Protein AF-A0A7V3YGJ1-F1 (afdb_monomer)

Mean predicted aligned error: 3.29 Å

Radius of gyration: 18.08 Å; Cα contacts (8 Å, |Δi|>4): 313; chains: 1; bounding box: 49×32×50 Å

Foldseek 3Di:
DAPVLVVQVVCQVVVNDPDDDAAEDEDDLQPQCVVVVFWSCCCQPPLVSVLVSLVVVCVVCVRYHYPLGSANDQAQVLQLQLQVFDWDDDRHHGIDTAAPDQDLVCLVVGAQGQLCDGGCSVVSLVSLLVSQVVQVVVNHASAEYEHDQLLVSLCSHHPVVRLVVCVPVVVVSSVSSSVSSNVNRVNSRVSNCVSGVNHDYYYD

Secondary structure (DSSP, 8-state):
--HHHHHHHHHHHTT---SSPPPEEE--TTTHHHHHT--HHHHHH-HHHHHHHHHHHHHH-TTPEEESSS---BTB-HHHHHTT--EE--SSSPPEEPPS-SSGGGGGG-----TTTSTTHHHHHHHHHHHHHHHHHTT----EEE---HHHHHHHHH-HHHHHHHHHH-HHHHHHHHHHHHHHHHHHHHHHHHH-TT--EEE-

Solvent-accessible surface a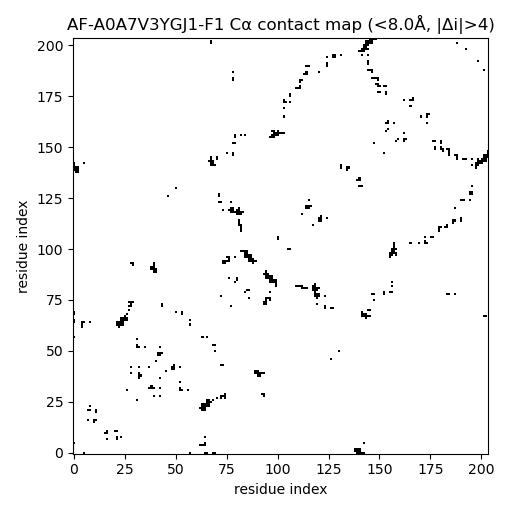rea (backbone atoms only — not comparable to full-atom values): 11213 Å² total; per-residue (Å²): 75,44,66,69,59,50,49,50,50,51,33,49,78,68,74,66,58,91,65,83,88,78,53,72,46,79,71,50,70,90,46,53,24,67,75,69,72,48,40,38,47,45,46,66,71,35,66,66,55,35,50,50,50,51,49,49,53,49,65,78,37,74,80,53,39,56,39,55,27,84,74,72,67,56,66,80,40,36,71,40,24,30,69,62,26,52,73,48,80,46,53,89,43,66,51,48,72,39,50,55,39,90,49,74,76,56,53,82,77,63,72,66,50,48,47,80,71,25,56,46,32,32,56,39,51,51,48,49,46,57,50,47,64,62,31,47,80,72,60,28,39,51,38,28,48,74,50,71,42,30,68,59,42,41,23,44,34,42,29,55,73,56,38,63,48,30,58,73,78,38,44,69,54,43,49,52,41,39,52,44,30,38,52,30,41,53,52,39,49,52,52,46,48,74,55,33,84,64,44,80,46,77,48,103

Sequence (204 aa):
MDEARWNRFKEAVSGNSKHSPSVALIVDSPWIPGWRGISHFDYYLAFDAWLEANLRVCEAYPHIVFLPGFWVEYGMAAEPSGFGCKINWYGGSTPTINPALKSIDEVDTLAVPDPERDGLMPFVLWWYRKAQDVLREQGIFIRMVAARGPLVTAAHLRGLTEFLLDLKTEPEKTKKLLEITTETVIAWLKAQVRTVPACEGIML

Structure (mmCIF, N/CA/C/O backbone):
data_AF-A0A7V3YGJ1-F1
#
_entry.id   AF-A0A7V3YGJ1-F1
#
loop_
_atom_site.group_PDB
_atom_site.id
_atom_site.type_symbol
_atom_site.label_atom_id
_atom_site.label_alt_id
_atom_site.label_comp_id
_atom_site.label_asym_id
_atom_site.label_entity_id
_atom_site.label_seq_id
_atom_site.pdbx_PDB_ins_code
_atom_site.Cartn_x
_atom_site.Cartn_y
_atom_site.Cartn_z
_atom_site.occupancy
_atom_site.B_iso_or_equiv
_atom_site.auth_seq_id
_atom_site.auth_comp_id
_atom_sit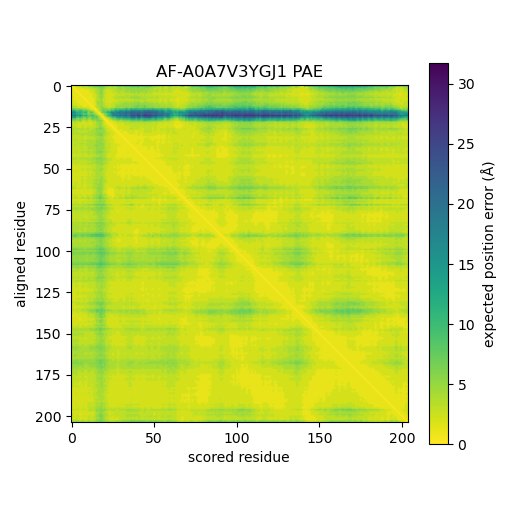e.auth_asym_id
_atom_site.auth_atom_id
_atom_site.pdbx_PDB_model_num
ATOM 1 N N . MET A 1 1 ? 11.268 -3.023 -12.523 1.00 87.06 1 MET A N 1
ATOM 2 C CA . MET A 1 1 ? 12.716 -2.768 -12.430 1.00 87.06 1 MET A CA 1
ATOM 3 C C . MET A 1 1 ? 13.489 -3.783 -13.262 1.00 87.06 1 MET A C 1
ATOM 5 O O . MET A 1 1 ? 13.087 -4.944 -13.281 1.00 87.06 1 MET A O 1
ATOM 9 N N . ASP A 1 2 ? 14.560 -3.360 -13.938 1.00 89.50 2 ASP A N 1
ATOM 10 C CA . ASP A 1 2 ? 15.495 -4.283 -14.595 1.00 89.50 2 ASP A CA 1
ATOM 11 C C . ASP A 1 2 ? 16.336 -5.072 -13.570 1.00 89.50 2 ASP A C 1
ATOM 13 O O . ASP A 1 2 ? 16.454 -4.693 -12.399 1.00 89.50 2 ASP A O 1
ATOM 17 N N . GLU A 1 3 ? 16.896 -6.200 -14.004 1.00 90.50 3 GLU A N 1
ATOM 18 C CA . GLU A 1 3 ? 17.651 -7.114 -13.141 1.00 90.50 3 GLU A CA 1
ATOM 19 C C . GLU A 1 3 ? 18.939 -6.489 -12.586 1.00 90.50 3 GLU A C 1
ATOM 21 O O . GLU A 1 3 ? 19.274 -6.690 -11.419 1.00 90.50 3 GLU A O 1
ATOM 26 N N . ALA A 1 4 ? 19.633 -5.670 -13.380 1.00 89.06 4 ALA A N 1
ATOM 27 C CA . ALA A 1 4 ? 20.885 -5.049 -12.967 1.00 89.06 4 ALA A CA 1
ATOM 28 C C . ALA A 1 4 ? 20.675 -4.041 -11.824 1.00 89.06 4 ALA A C 1
ATOM 30 O O . ALA A 1 4 ? 21.433 -4.045 -10.853 1.00 89.06 4 ALA A O 1
ATOM 31 N N . ARG A 1 5 ? 19.648 -3.183 -11.908 1.00 89.81 5 ARG A N 1
ATOM 32 C CA . ARG A 1 5 ? 19.259 -2.256 -10.830 1.00 89.81 5 ARG A CA 1
ATOM 33 C C . ARG A 1 5 ? 18.857 -3.015 -9.572 1.00 89.81 5 ARG A C 1
ATOM 35 O O . ARG A 1 5 ? 19.301 -2.652 -8.485 1.00 89.81 5 ARG A O 1
ATOM 42 N N . TRP A 1 6 ? 18.064 -4.075 -9.722 1.00 92.31 6 TRP A N 1
ATOM 43 C CA . TRP A 1 6 ? 17.606 -4.872 -8.588 1.00 92.31 6 TRP A CA 1
ATOM 44 C C . TRP A 1 6 ? 18.759 -5.579 -7.865 1.00 92.31 6 TRP A C 1
ATOM 46 O O . TRP A 1 6 ? 18.841 -5.530 -6.639 1.00 92.31 6 TRP A O 1
ATOM 56 N N . ASN A 1 7 ? 19.699 -6.172 -8.603 1.00 90.44 7 ASN A N 1
ATOM 57 C CA . ASN A 1 7 ? 20.858 -6.835 -8.006 1.00 90.44 7 ASN A CA 1
ATOM 58 C C . ASN A 1 7 ? 21.786 -5.843 -7.290 1.00 90.44 7 ASN A C 1
ATOM 60 O O . ASN A 1 7 ? 22.197 -6.122 -6.165 1.00 90.44 7 ASN A O 1
ATOM 64 N N . ARG A 1 8 ? 22.018 -4.647 -7.854 1.00 87.94 8 ARG A N 1
ATOM 65 C CA . ARG A 1 8 ? 22.761 -3.581 -7.152 1.00 87.94 8 ARG A CA 1
ATOM 66 C C . ARG A 1 8 ? 22.092 -3.170 -5.842 1.00 87.94 8 ARG A C 1
ATOM 68 O 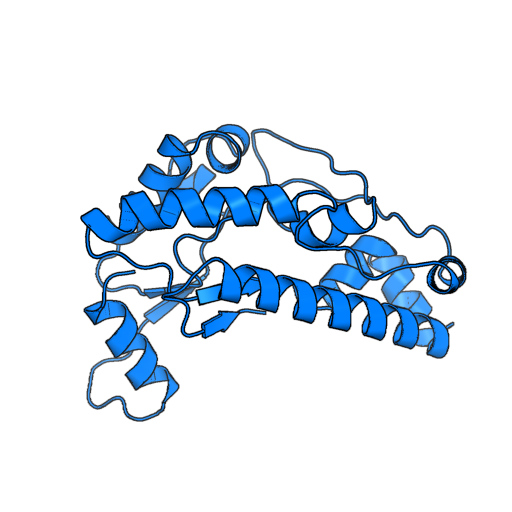O . ARG A 1 8 ? 22.775 -2.985 -4.838 1.00 87.94 8 ARG A O 1
ATOM 75 N N . PHE A 1 9 ? 20.764 -3.043 -5.840 1.00 91.12 9 PHE A N 1
ATOM 76 C CA . PHE A 1 9 ? 20.012 -2.761 -4.619 1.00 91.12 9 PHE A CA 1
ATOM 77 C C . PHE A 1 9 ? 20.193 -3.876 -3.580 1.00 91.12 9 PHE A C 1
ATOM 79 O O . PHE A 1 9 ? 20.529 -3.579 -2.435 1.00 91.12 9 PHE A O 1
ATOM 86 N N . LYS A 1 10 ? 20.054 -5.148 -3.984 1.00 90.94 10 LYS A N 1
ATOM 87 C CA . LYS A 1 10 ? 20.246 -6.311 -3.100 1.00 90.94 10 LYS A CA 1
ATOM 88 C C . LYS A 1 10 ? 21.647 -6.369 -2.487 1.00 90.94 10 LYS A C 1
ATOM 90 O O . LYS A 1 10 ? 21.767 -6.598 -1.288 1.00 90.94 10 LYS A O 1
ATOM 95 N N . GLU A 1 11 ? 22.690 -6.126 -3.277 1.00 89.06 11 GLU A N 1
ATOM 96 C CA . GLU A 1 11 ? 24.077 -6.088 -2.789 1.00 89.06 11 GLU A CA 1
ATOM 97 C C . GLU A 1 11 ? 24.301 -4.986 -1.746 1.00 89.06 11 GLU A C 1
ATOM 99 O O . GLU A 1 11 ? 25.005 -5.201 -0.753 1.00 89.06 11 GLU A O 1
ATOM 104 N N . ALA A 1 12 ? 23.693 -3.813 -1.956 1.00 89.25 12 ALA A N 1
ATOM 105 C CA . ALA A 1 12 ? 23.774 -2.696 -1.022 1.00 89.25 12 ALA A CA 1
ATOM 106 C C . ALA A 1 12 ? 23.075 -3.015 0.307 1.00 89.25 12 ALA A C 1
ATOM 108 O O . ALA A 1 12 ? 23.678 -2.845 1.367 1.00 89.25 12 ALA A O 1
ATOM 109 N N . VAL A 1 13 ? 21.840 -3.528 0.272 1.00 89.31 13 VAL A N 1
ATOM 110 C CA . VAL A 1 13 ? 21.094 -3.846 1.505 1.00 89.31 13 VAL A CA 1
ATOM 111 C C . VAL A 1 13 ? 21.635 -5.076 2.235 1.00 89.31 13 VAL A C 1
ATOM 113 O O . VAL A 1 13 ? 21.457 -5.185 3.444 1.00 89.31 13 VAL A O 1
ATOM 116 N N . SER A 1 14 ? 22.337 -5.982 1.545 1.00 87.06 14 SER A N 1
ATOM 117 C CA . SER A 1 14 ? 22.983 -7.136 2.181 1.00 87.06 14 SER A CA 1
ATOM 118 C C . SER A 1 14 ? 24.323 -6.798 2.848 1.00 87.06 14 SER A C 1
ATOM 120 O O . SER A 1 14 ? 24.992 -7.706 3.335 1.00 87.06 14 SER A O 1
ATOM 122 N N . GLY A 1 15 ? 24.776 -5.539 2.802 1.00 82.25 15 GLY A N 1
ATOM 123 C CA . GLY A 1 15 ? 26.076 -5.120 3.339 1.00 82.25 15 GLY A CA 1
ATOM 124 C C . GLY A 1 15 ? 27.289 -5.653 2.565 1.00 82.25 15 GLY A C 1
ATOM 125 O O . GLY A 1 15 ? 28.412 -5.542 3.048 1.00 82.25 15 GLY A O 1
ATOM 126 N N . ASN A 1 16 ? 27.087 -6.217 1.367 1.00 73.69 16 ASN A N 1
ATOM 127 C CA . ASN A 1 16 ? 28.148 -6.817 0.546 1.00 73.69 16 ASN A CA 1
ATOM 128 C C . ASN A 1 16 ? 28.624 -5.891 -0.585 1.00 73.69 16 ASN A C 1
ATOM 130 O O . ASN A 1 16 ? 29.320 -6.346 -1.496 1.00 73.69 16 ASN A O 1
ATOM 134 N N . SER A 1 17 ? 28.253 -4.606 -0.574 1.00 69.50 17 SER A N 1
ATOM 135 C CA . SER A 1 17 ? 28.573 -3.707 -1.683 1.00 69.50 17 SER A CA 1
ATOM 136 C C . SER A 1 17 ? 30.083 -3.479 -1.798 1.00 69.50 17 SER A C 1
ATOM 138 O O . SER A 1 17 ? 30.693 -2.825 -0.953 1.00 69.50 17 SER A O 1
ATOM 140 N N . LYS A 1 18 ? 30.678 -3.972 -2.888 1.00 65.44 18 LYS A N 1
ATOM 141 C CA . LYS A 1 18 ? 32.078 -3.707 -3.272 1.00 65.44 18 LYS A CA 1
ATOM 142 C C . LYS A 1 18 ? 32.226 -2.481 -4.192 1.00 65.44 18 LYS A C 1
ATOM 144 O O . LYS A 1 18 ? 33.325 -2.198 -4.662 1.00 65.44 18 LYS A O 1
ATOM 149 N N . HIS A 1 19 ? 31.127 -1.777 -4.474 1.00 62.28 19 HIS A N 1
ATOM 150 C CA . HIS A 1 19 ? 31.014 -0.722 -5.487 1.00 62.28 19 HIS A CA 1
ATOM 151 C C . HIS A 1 19 ? 30.519 0.615 -4.903 1.00 62.28 19 HIS A C 1
ATOM 153 O O . HIS A 1 19 ? 30.258 0.725 -3.707 1.00 62.28 19 HIS A O 1
ATOM 159 N N . SER A 1 20 ? 30.406 1.635 -5.765 1.00 66.75 20 SER A N 1
ATOM 160 C CA . SER A 1 20 ? 29.835 2.959 -5.476 1.00 66.75 20 SER A CA 1
ATOM 161 C C . SER A 1 20 ? 28.469 2.886 -4.768 1.00 66.75 20 SER A C 1
ATOM 163 O O . SER A 1 20 ? 27.726 1.928 -4.990 1.00 66.75 20 SER A O 1
ATOM 165 N N . PRO A 1 21 ? 28.106 3.897 -3.953 1.00 76.44 21 PRO A N 1
ATOM 166 C CA . PRO A 1 21 ? 26.846 3.899 -3.210 1.00 76.44 21 PRO A CA 1
ATOM 167 C C . PRO A 1 21 ? 25.637 3.746 -4.143 1.00 76.44 21 PRO A C 1
ATOM 169 O O . PRO A 1 21 ? 25.527 4.441 -5.153 1.00 76.44 21 PRO A O 1
ATOM 172 N N . SER A 1 22 ? 24.718 2.844 -3.788 1.00 84.19 22 SER A N 1
ATOM 173 C CA . SER A 1 22 ? 23.427 2.705 -4.465 1.00 84.19 22 SER A CA 1
ATOM 174 C C . SER A 1 22 ? 22.446 3.738 -3.914 1.00 84.19 22 SER A C 1
ATOM 176 O O . SER A 1 22 ? 22.244 3.811 -2.704 1.00 84.19 22 SER A O 1
ATOM 178 N N . VAL A 1 23 ? 21.806 4.510 -4.793 1.00 91.00 23 VAL A N 1
ATOM 179 C CA . VAL A 1 23 ? 20.744 5.453 -4.418 1.00 91.00 23 VAL A CA 1
ATOM 180 C C . VAL A 1 23 ? 19.395 4.809 -4.708 1.00 91.00 23 VAL A C 1
ATOM 182 O O . VAL A 1 23 ? 19.101 4.468 -5.858 1.00 91.00 23 VAL A O 1
ATOM 185 N N . ALA A 1 24 ? 18.578 4.661 -3.666 1.00 92.88 24 ALA A N 1
ATOM 186 C CA . ALA A 1 24 ? 17.203 4.199 -3.772 1.00 92.88 24 ALA A CA 1
ATOM 187 C C . ALA A 1 24 ? 16.241 5.270 -3.246 1.00 92.88 24 ALA A C 1
ATOM 189 O O . ALA A 1 24 ? 16.467 5.812 -2.165 1.00 92.88 24 ALA A O 1
ATOM 190 N N . LEU A 1 25 ? 15.193 5.581 -4.010 1.00 94.25 25 LEU A N 1
ATOM 191 C CA . LEU A 1 25 ? 14.196 6.600 -3.674 1.00 94.25 25 LEU A CA 1
ATOM 192 C C . LEU A 1 25 ? 12.786 6.016 -3.746 1.00 94.25 25 LEU A C 1
ATOM 194 O O . LEU A 1 25 ? 12.489 5.199 -4.619 1.00 94.25 25 LEU A O 1
ATOM 198 N N . ILE A 1 26 ? 11.914 6.480 -2.854 1.00 93.50 26 ILE A N 1
ATOM 199 C CA . ILE A 1 26 ? 10.480 6.199 -2.924 1.00 93.50 26 ILE A CA 1
ATOM 200 C C . ILE A 1 26 ? 9.834 7.246 -3.829 1.00 93.50 26 ILE A C 1
ATOM 202 O O . ILE A 1 26 ? 10.047 8.444 -3.639 1.00 93.50 26 ILE A O 1
ATOM 206 N N . VAL A 1 27 ? 9.067 6.784 -4.814 1.00 92.38 27 VAL A N 1
ATOM 207 C CA . VAL A 1 27 ? 8.244 7.630 -5.687 1.00 92.38 27 VAL A CA 1
ATOM 208 C C . VAL A 1 27 ? 6.893 6.964 -5.914 1.00 92.38 27 VAL A C 1
ATOM 210 O O . VAL A 1 27 ? 6.817 5.770 -6.204 1.00 92.38 27 VAL A O 1
ATOM 213 N N . ASP A 1 28 ? 5.831 7.745 -5.774 1.00 94.12 28 ASP A N 1
ATOM 214 C CA . ASP A 1 28 ? 4.441 7.303 -5.859 1.00 94.12 28 ASP A CA 1
ATOM 215 C C . ASP A 1 28 ? 3.518 8.469 -6.289 1.00 94.12 28 ASP A C 1
ATOM 217 O O . ASP A 1 28 ? 3.981 9.507 -6.782 1.00 94.12 28 ASP A O 1
ATOM 221 N N . SER A 1 29 ? 2.197 8.296 -6.173 1.00 95.12 29 SER A N 1
ATOM 222 C CA . SER A 1 29 ? 1.185 9.244 -6.667 1.00 95.12 29 SER A CA 1
ATOM 223 C C . SER A 1 29 ? 1.217 10.671 -6.104 1.00 95.12 29 SER A C 1
ATOM 225 O O . SER A 1 29 ? 0.774 11.556 -6.828 1.00 95.12 29 SER A O 1
ATOM 227 N N . PRO A 1 30 ? 1.762 10.982 -4.912 1.00 95.50 30 PRO A N 1
ATOM 228 C CA . PRO A 1 30 ? 2.019 12.363 -4.508 1.00 95.50 30 PRO A CA 1
ATOM 229 C C . PRO A 1 30 ? 2.972 13.126 -5.441 1.00 95.50 30 PRO A C 1
ATOM 231 O O . PRO A 1 30 ? 2.941 14.355 -5.461 1.00 95.50 30 PRO A O 1
ATOM 234 N N . TRP A 1 31 ? 3.838 12.428 -6.188 1.00 95.88 31 TRP A N 1
ATOM 235 C CA . TRP A 1 31 ? 4.887 13.055 -6.998 1.00 95.88 31 TRP A CA 1
ATOM 236 C C . TRP A 1 31 ? 4.775 12.753 -8.498 1.00 95.88 31 TRP A C 1
ATOM 238 O O . TRP A 1 31 ? 4.820 13.680 -9.310 1.00 95.88 31 TRP A O 1
ATOM 248 N N . ILE A 1 32 ? 4.603 11.482 -8.882 1.00 97.12 32 ILE A N 1
ATOM 249 C CA . ILE A 1 32 ? 4.679 11.036 -10.288 1.00 97.12 32 ILE A CA 1
ATOM 250 C C . ILE A 1 32 ? 3.690 11.776 -11.216 1.00 97.12 32 ILE A C 1
ATOM 252 O O . ILE A 1 32 ? 4.131 12.239 -12.272 1.00 97.12 32 ILE A O 1
ATOM 256 N N . PRO A 1 33 ? 2.394 11.946 -10.872 1.00 97.00 33 PRO A N 1
ATOM 257 C CA . PRO A 1 33 ? 1.426 12.619 -11.740 1.00 97.00 33 PRO A CA 1
ATOM 258 C C . PRO A 1 33 ? 1.811 14.072 -12.019 1.00 97.00 33 PRO A C 1
ATOM 260 O O . PRO A 1 33 ? 1.837 14.498 -13.173 1.00 97.00 33 PRO A O 1
ATOM 263 N N . GLY A 1 34 ? 2.192 14.813 -10.971 1.00 96.69 34 GLY A N 1
ATOM 264 C CA . GLY A 1 34 ? 2.618 16.208 -11.084 1.00 96.69 34 GLY A CA 1
ATOM 265 C C . GLY A 1 34 ? 3.904 16.358 -11.895 1.00 96.69 34 GLY A C 1
ATOM 266 O O . GLY A 1 34 ? 3.981 17.224 -12.763 1.00 96.69 34 GLY A O 1
ATOM 267 N N . TRP A 1 35 ? 4.883 15.474 -11.676 1.00 97.00 35 TRP A N 1
ATOM 268 C CA . TRP A 1 35 ? 6.121 15.441 -12.459 1.00 97.00 35 TRP A CA 1
ATOM 269 C C . TRP A 1 35 ? 5.874 15.126 -13.940 1.00 97.00 35 TRP A C 1
ATOM 271 O O . TRP A 1 35 ? 6.483 15.743 -14.814 1.00 97.00 35 TRP A O 1
ATOM 281 N N . ARG A 1 36 ? 4.956 14.197 -14.240 1.00 96.75 36 ARG A N 1
ATOM 282 C CA . ARG A 1 36 ? 4.592 13.832 -15.618 1.00 96.75 36 ARG A CA 1
ATOM 283 C C . ARG A 1 36 ? 3.662 14.857 -16.281 1.00 96.75 36 ARG A C 1
ATOM 285 O O . ARG A 1 36 ? 3.566 14.856 -17.509 1.00 96.75 36 ARG A O 1
ATOM 292 N N . GLY A 1 37 ? 3.002 15.719 -15.508 1.00 97.06 37 GLY A N 1
ATOM 293 C CA . GLY A 1 37 ? 2.023 16.689 -16.003 1.00 97.06 37 GLY A CA 1
ATOM 294 C C . GLY A 1 37 ? 0.661 16.073 -16.343 1.00 97.06 37 GLY A C 1
ATOM 295 O O . GLY A 1 37 ? 0.014 16.527 -17.283 1.00 97.06 37 GLY A O 1
ATOM 296 N N . ILE A 1 38 ? 0.241 15.032 -15.616 1.00 97.88 38 ILE A N 1
ATOM 297 C CA . ILE A 1 38 ? -1.072 14.375 -15.760 1.00 97.88 38 ILE A CA 1
ATOM 298 C C . ILE A 1 38 ? -1.898 14.523 -14.480 1.00 97.88 38 ILE A C 1
ATOM 300 O O . ILE A 1 38 ? -1.359 14.805 -13.407 1.00 97.88 38 ILE A O 1
ATOM 304 N N . SER A 1 39 ? -3.214 14.326 -14.576 1.00 97.88 39 SER A N 1
ATOM 305 C CA . SER A 1 39 ? -4.066 14.328 -13.386 1.00 97.88 39 SER A CA 1
ATOM 306 C C . SER A 1 39 ? -3.860 13.058 -12.548 1.00 97.88 39 SER A C 1
ATOM 308 O O . SER A 1 39 ? -3.422 12.018 -13.045 1.00 97.88 39 SER A O 1
ATOM 310 N N . HIS A 1 40 ? -4.220 13.113 -11.266 1.00 97.94 40 HIS A N 1
ATOM 311 C CA . HIS A 1 40 ? -4.241 11.927 -10.409 1.00 97.94 40 HIS A CA 1
ATOM 312 C C . HIS A 1 40 ? -5.288 10.912 -10.887 1.00 97.94 40 HIS A C 1
ATOM 314 O O . HIS A 1 40 ? -5.059 9.713 -10.779 1.00 97.94 40 HIS A O 1
ATOM 320 N N . PHE A 1 41 ? -6.404 11.365 -11.475 1.00 97.44 41 PHE A N 1
ATOM 321 C CA . PHE A 1 41 ? -7.383 10.457 -12.078 1.00 97.44 41 PHE A CA 1
ATOM 322 C C . PHE A 1 41 ? -6.787 9.670 -13.241 1.00 97.44 41 PHE A C 1
ATOM 324 O O . PHE A 1 41 ? -6.952 8.453 -13.277 1.00 97.44 41 PHE A O 1
ATOM 331 N N . ASP A 1 42 ? -6.054 10.330 -14.140 1.00 97.50 42 ASP A N 1
ATOM 332 C CA . ASP A 1 42 ? -5.379 9.639 -15.242 1.00 97.50 42 ASP A CA 1
ATOM 333 C C . ASP A 1 42 ? -4.379 8.618 -14.695 1.00 97.50 42 ASP A C 1
ATOM 335 O O . ASP A 1 42 ? -4.384 7.465 -15.116 1.00 97.50 42 ASP A O 1
ATOM 339 N N . TYR A 1 43 ? -3.584 9.001 -13.693 1.00 97.69 43 TYR A N 1
ATOM 340 C CA . TYR A 1 43 ? -2.613 8.096 -13.079 1.00 97.69 43 TYR A CA 1
ATOM 341 C C . TYR A 1 43 ? -3.256 6.876 -12.393 1.00 97.69 43 TYR A C 1
ATOM 343 O O . TYR A 1 43 ? -2.709 5.779 -12.463 1.00 97.69 43 TYR A O 1
ATOM 351 N N . TYR A 1 44 ? -4.409 7.035 -11.738 1.00 97.06 44 TYR A N 1
ATOM 352 C CA . TYR A 1 44 ? -5.080 5.947 -11.015 1.00 97.06 44 TYR A CA 1
ATOM 353 C C . TYR A 1 44 ? -5.985 5.070 -11.891 1.00 97.06 44 TYR A C 1
ATOM 355 O O . TYR A 1 44 ? -6.249 3.921 -11.535 1.00 97.06 44 TYR A O 1
ATOM 363 N N . LEU A 1 45 ? -6.524 5.608 -12.988 1.00 95.50 45 LEU A N 1
ATOM 364 C CA . LEU A 1 45 ? -7.590 4.957 -13.760 1.00 95.50 45 LEU A CA 1
ATOM 365 C C . LEU A 1 45 ? -7.153 4.559 -15.173 1.00 95.50 45 LEU A C 1
ATOM 367 O O . LEU A 1 45 ? -7.677 3.582 -15.711 1.00 95.50 45 LEU A O 1
ATOM 371 N N . ALA A 1 46 ? -6.192 5.268 -15.773 1.00 96.75 46 ALA A N 1
ATOM 372 C CA . ALA A 1 46 ? -5.705 4.973 -17.114 1.00 96.75 46 ALA A CA 1
ATOM 373 C C . ALA A 1 46 ? -4.395 4.177 -17.049 1.00 96.75 46 ALA A C 1
ATOM 375 O O . ALA A 1 46 ? -3.318 4.714 -16.793 1.00 96.75 46 ALA A O 1
ATOM 376 N N . PHE A 1 47 ? -4.493 2.875 -17.327 1.00 95.56 47 PHE A N 1
ATOM 377 C CA . PHE A 1 47 ? -3.355 1.951 -17.280 1.00 95.56 47 PHE A CA 1
ATOM 378 C C . PHE A 1 47 ? -2.173 2.411 -18.148 1.00 95.56 47 PHE A C 1
ATOM 380 O O . PHE A 1 47 ? -1.032 2.351 -17.699 1.00 95.56 47 PHE A O 1
ATOM 387 N N . ASP A 1 48 ? -2.440 2.903 -19.360 1.00 96.38 48 ASP A N 1
ATOM 388 C CA . ASP A 1 48 ? -1.384 3.339 -20.280 1.00 96.38 48 ASP A CA 1
ATOM 389 C C . ASP A 1 48 ? -0.666 4.589 -19.753 1.00 96.38 48 ASP A C 1
ATOM 391 O O . ASP A 1 48 ? 0.561 4.652 -19.791 1.00 96.38 48 ASP A O 1
ATOM 395 N N . ALA A 1 49 ? -1.408 5.537 -19.166 1.00 97.56 49 ALA A N 1
ATOM 396 C CA . ALA A 1 49 ? -0.830 6.730 -18.548 1.00 97.56 49 ALA A CA 1
ATOM 397 C C . ALA A 1 49 ? 0.025 6.376 -17.321 1.00 97.56 49 ALA A C 1
ATOM 399 O O . ALA A 1 49 ? 1.123 6.910 -17.157 1.00 97.56 49 ALA A O 1
ATOM 400 N N . TRP A 1 50 ? -0.443 5.450 -16.476 1.00 97.75 50 TRP A N 1
ATOM 401 C CA . TRP A 1 50 ? 0.329 4.938 -15.341 1.00 97.75 50 TRP A CA 1
ATOM 402 C C . TRP A 1 50 ? 1.617 4.241 -15.788 1.00 97.75 50 TRP A C 1
ATOM 404 O O . TRP A 1 50 ? 2.691 4.511 -15.240 1.00 97.75 50 TRP A O 1
ATOM 414 N N . LEU A 1 51 ? 1.519 3.356 -16.785 1.00 96.50 51 LEU A N 1
ATOM 415 C CA . LEU A 1 51 ? 2.652 2.592 -17.296 1.00 96.50 51 LEU A CA 1
ATOM 416 C C . LEU A 1 51 ? 3.699 3.528 -17.903 1.00 96.50 51 LEU A C 1
ATOM 418 O O . LEU A 1 51 ? 4.872 3.453 -17.536 1.00 96.50 51 LEU A O 1
ATOM 422 N N . GLU A 1 52 ? 3.270 4.439 -18.778 1.00 96.94 52 GLU A N 1
ATOM 423 C CA . GLU A 1 52 ? 4.142 5.428 -19.405 1.00 96.94 52 GLU A CA 1
ATOM 424 C C . GLU A 1 52 ? 4.827 6.310 -18.354 1.00 96.94 52 GLU A C 1
ATOM 426 O O . GLU A 1 52 ? 6.041 6.502 -18.409 1.00 96.94 52 GLU A O 1
ATOM 431 N N . ALA A 1 53 ? 4.086 6.802 -17.355 1.00 97.56 53 ALA A N 1
ATOM 432 C CA . ALA A 1 53 ? 4.650 7.632 -16.294 1.00 97.56 53 ALA A CA 1
ATOM 433 C C . ALA A 1 53 ? 5.744 6.890 -15.504 1.00 97.56 53 ALA A C 1
ATOM 435 O O . ALA A 1 53 ? 6.832 7.433 -15.301 1.00 97.56 53 ALA A O 1
ATOM 436 N N . ASN A 1 54 ? 5.497 5.637 -15.109 1.00 96.88 54 ASN A N 1
ATOM 437 C CA . ASN A 1 54 ? 6.470 4.829 -14.366 1.00 96.88 54 ASN A CA 1
ATOM 438 C C . ASN A 1 54 ? 7.707 4.467 -15.209 1.00 96.88 54 ASN A C 1
ATOM 440 O O . ASN A 1 54 ? 8.836 4.530 -14.709 1.00 96.88 54 ASN A O 1
ATOM 444 N N . LEU A 1 55 ? 7.524 4.124 -16.489 1.00 95.88 55 LEU A N 1
ATOM 445 C CA . LEU A 1 55 ? 8.636 3.878 -17.415 1.00 95.88 55 LEU A CA 1
ATOM 446 C C . LEU A 1 55 ? 9.483 5.139 -17.600 1.00 95.88 55 LEU A C 1
ATOM 448 O O . LEU A 1 55 ? 10.707 5.086 -17.471 1.00 95.88 55 LEU A O 1
ATOM 452 N N . ARG A 1 56 ? 8.836 6.294 -17.794 1.00 96.81 56 ARG A N 1
ATOM 453 C CA . ARG A 1 56 ? 9.518 7.573 -18.002 1.00 96.81 56 ARG A CA 1
ATOM 454 C C . ARG A 1 56 ? 10.384 7.976 -16.810 1.00 96.81 56 ARG A C 1
ATOM 456 O O . ARG A 1 56 ? 11.482 8.494 -17.006 1.00 96.81 56 ARG A O 1
ATOM 463 N N . VAL A 1 57 ? 9.933 7.702 -15.585 1.00 95.69 57 VAL A N 1
ATOM 464 C CA . VAL A 1 57 ? 10.742 7.889 -14.369 1.00 95.69 57 VAL A CA 1
ATOM 465 C C . VAL A 1 57 ? 12.004 7.014 -14.415 1.00 95.69 57 VAL A C 1
ATOM 467 O O . VAL A 1 57 ? 13.108 7.496 -14.154 1.00 95.69 57 VAL A O 1
ATOM 470 N N . CYS A 1 58 ? 11.879 5.744 -14.813 1.00 93.19 58 CYS A N 1
ATOM 471 C CA . CYS A 1 58 ? 13.019 4.827 -14.909 1.00 93.19 58 CYS A CA 1
ATOM 472 C C . CYS A 1 58 ? 14.030 5.225 -16.001 1.00 93.19 58 CYS A C 1
ATOM 474 O O . CYS A 1 58 ? 15.235 5.017 -15.813 1.00 93.19 58 CYS A O 1
ATOM 476 N N . GLU A 1 59 ? 13.549 5.771 -17.121 1.00 94.06 59 GLU A N 1
ATOM 477 C CA . GLU A 1 59 ? 14.358 6.275 -18.240 1.00 94.06 59 GLU A CA 1
ATOM 478 C C . GLU A 1 59 ? 15.100 7.566 -17.894 1.00 94.06 59 GLU A C 1
ATOM 480 O O . GLU A 1 59 ? 16.279 7.702 -18.210 1.00 94.06 59 GLU A O 1
ATOM 485 N N . ALA A 1 60 ? 14.418 8.515 -17.244 1.00 95.75 60 ALA A N 1
ATOM 486 C CA . ALA A 1 60 ? 14.990 9.812 -16.890 1.00 95.75 60 ALA A CA 1
ATOM 487 C C . ALA A 1 60 ? 16.107 9.688 -15.843 1.00 95.75 60 ALA A C 1
ATOM 489 O O . ALA A 1 60 ? 17.049 10.481 -15.842 1.00 95.75 60 ALA A O 1
ATOM 490 N N . TYR A 1 61 ? 16.023 8.677 -14.973 1.00 93.75 61 TYR A N 1
ATOM 491 C CA . TYR A 1 61 ? 16.979 8.455 -13.890 1.00 93.75 61 TYR A CA 1
ATOM 492 C C . TYR A 1 61 ? 17.531 7.021 -13.925 1.00 93.75 61 TYR A C 1
ATOM 494 O O . TYR A 1 61 ? 17.202 6.194 -13.067 1.00 93.75 61 TYR A O 1
ATOM 502 N N . PRO A 1 62 ? 18.402 6.692 -14.898 1.00 90.06 62 PRO A N 1
ATOM 503 C CA . PRO A 1 62 ? 18.833 5.315 -15.133 1.00 90.06 62 PRO A CA 1
ATOM 504 C C . PRO A 1 62 ? 19.691 4.722 -14.005 1.00 90.06 62 PRO A C 1
ATOM 506 O O . PRO A 1 62 ? 19.797 3.503 -13.865 1.00 90.06 62 PRO A O 1
ATOM 509 N N . HIS A 1 63 ? 20.296 5.577 -13.179 1.00 89.25 63 HIS A N 1
ATOM 510 C CA . HIS A 1 63 ? 21.169 5.172 -12.077 1.00 89.25 63 HIS A CA 1
ATOM 511 C C . HIS A 1 63 ? 20.451 5.068 -10.724 1.00 89.25 63 HIS A C 1
ATOM 513 O O . HIS A 1 63 ? 21.044 4.551 -9.779 1.00 89.25 63 HIS A O 1
ATOM 519 N N . ILE A 1 64 ? 19.195 5.522 -10.629 1.00 92.75 64 ILE A N 1
ATOM 520 C CA . ILE A 1 64 ? 18.403 5.483 -9.394 1.00 92.75 64 ILE A CA 1
ATOM 521 C C . ILE A 1 64 ? 17.548 4.212 -9.365 1.00 92.75 64 ILE A C 1
ATOM 523 O O . ILE A 1 64 ? 16.972 3.789 -10.375 1.00 92.75 64 ILE A O 1
ATOM 527 N N . VAL A 1 65 ? 17.470 3.603 -8.184 1.00 93.00 65 VAL A N 1
ATOM 528 C CA . VAL A 1 65 ? 16.537 2.519 -7.875 1.00 93.00 65 VAL A CA 1
ATOM 529 C C . VAL A 1 65 ? 15.256 3.135 -7.315 1.00 93.00 65 VAL A C 1
ATOM 531 O O . VAL A 1 65 ? 15.284 3.771 -6.268 1.00 93.00 65 VAL A O 1
ATOM 534 N N . PHE A 1 66 ? 14.125 2.950 -7.989 1.00 94.19 66 PHE A N 1
ATOM 535 C CA . PHE A 1 66 ? 12.833 3.408 -7.473 1.00 94.19 66 PHE A CA 1
ATOM 536 C C . PHE A 1 66 ? 12.114 2.282 -6.739 1.00 94.19 66 PHE A C 1
ATOM 538 O O . PHE A 1 66 ? 11.932 1.201 -7.301 1.00 94.19 66 PHE A O 1
ATOM 545 N N . LEU A 1 67 ? 11.718 2.544 -5.493 1.00 93.62 67 LEU A N 1
ATOM 546 C CA . LEU A 1 67 ? 11.038 1.597 -4.613 1.00 93.62 67 LEU A CA 1
ATOM 547 C C . LEU A 1 67 ? 9.590 2.046 -4.340 1.00 93.62 67 LEU A C 1
ATOM 549 O O . LEU A 1 67 ? 9.343 3.244 -4.220 1.00 93.62 67 LEU A O 1
ATOM 553 N N . PRO A 1 68 ? 8.624 1.111 -4.270 1.00 93.25 68 PRO A N 1
ATOM 554 C CA . PRO A 1 68 ? 8.779 -0.320 -4.551 1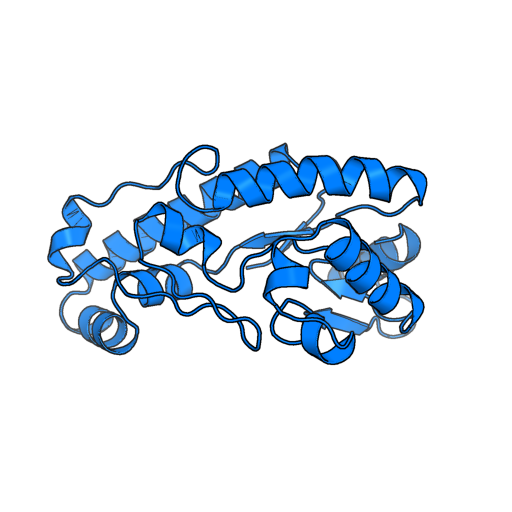.00 93.25 68 PRO A CA 1
ATOM 555 C C . PRO A 1 68 ? 8.913 -0.600 -6.067 1.00 93.25 68 PRO A C 1
ATOM 557 O O . PRO A 1 68 ? 9.263 -1.706 -6.474 1.00 93.25 68 PRO A O 1
ATOM 560 N N . GLY A 1 69 ? 8.730 0.440 -6.893 1.00 91.44 69 GLY A N 1
ATOM 561 C CA . GLY A 1 69 ? 8.878 0.419 -8.345 1.00 91.44 69 GLY A CA 1
ATOM 562 C C . GLY A 1 69 ? 7.649 -0.176 -9.023 1.00 91.44 69 GLY A C 1
ATOM 563 O O . GLY A 1 69 ? 7.295 -1.322 -8.762 1.00 91.44 69 GLY A O 1
ATOM 564 N N . PHE A 1 70 ? 7.014 0.586 -9.922 1.00 95.75 70 PHE A N 1
ATOM 565 C CA . PHE A 1 70 ? 5.723 0.208 -10.516 1.00 95.75 70 PHE A CA 1
ATOM 566 C C . PHE A 1 70 ? 4.684 -0.117 -9.429 1.00 95.75 70 PHE A C 1
ATOM 568 O O . PHE A 1 70 ? 3.982 -1.129 -9.492 1.00 95.75 70 PHE A O 1
ATOM 575 N N . TRP A 1 71 ? 4.615 0.735 -8.399 1.00 95.31 71 TRP A N 1
ATOM 576 C CA . TRP A 1 71 ? 3.616 0.603 -7.346 1.00 95.31 71 TRP A CA 1
ATOM 577 C C . TRP A 1 71 ? 2.232 0.888 -7.926 1.00 95.31 71 TRP A C 1
ATOM 579 O O . TRP A 1 71 ? 1.972 1.978 -8.442 1.00 95.31 71 TRP A O 1
ATOM 589 N N . VAL A 1 72 ? 1.350 -0.103 -7.848 1.00 95.88 72 VAL A N 1
ATOM 590 C CA . VAL A 1 72 ? -0.074 0.089 -8.096 1.00 95.88 72 VAL A CA 1
ATOM 591 C C . VAL A 1 72 ? -0.713 0.509 -6.781 1.00 95.88 72 VAL A C 1
ATOM 593 O O . VAL A 1 72 ? -0.773 -0.273 -5.834 1.00 95.88 72 VAL A O 1
ATOM 596 N N . GLU A 1 73 ? -1.168 1.752 -6.713 1.00 93.25 73 GLU A N 1
ATOM 597 C CA . GLU A 1 73 ? -1.717 2.323 -5.490 1.00 93.25 73 GLU A CA 1
ATOM 598 C C . GLU A 1 73 ? -2.757 3.401 -5.778 1.00 93.25 73 GLU A C 1
ATOM 600 O O . GLU A 1 73 ? -2.866 3.924 -6.885 1.00 93.25 73 GLU A O 1
ATOM 605 N N . TYR A 1 74 ? -3.525 3.713 -4.741 1.00 96.25 74 TYR A N 1
ATOM 606 C CA . TYR A 1 74 ? -4.616 4.678 -4.747 1.00 96.25 74 TYR A CA 1
ATOM 607 C C . TYR A 1 74 ? -4.397 5.688 -3.615 1.00 96.25 74 TYR A C 1
ATOM 609 O O . TYR A 1 74 ? -5.262 5.911 -2.765 1.00 96.25 74 TYR A O 1
ATOM 617 N N . GLY A 1 75 ? -3.176 6.218 -3.524 1.00 94.19 75 GLY A N 1
ATOM 618 C CA . GLY A 1 75 ? -2.709 6.925 -2.341 1.00 94.19 75 GLY A CA 1
ATOM 619 C C . GLY A 1 75 ? -2.680 5.989 -1.128 1.00 94.19 75 GLY A C 1
ATOM 620 O O . GLY A 1 75 ? -2.195 4.857 -1.166 1.00 94.19 75 GLY A O 1
ATOM 621 N N . MET A 1 76 ? -3.274 6.456 -0.035 1.00 95.69 76 MET A N 1
ATOM 622 C CA . MET A 1 76 ? -3.383 5.709 1.224 1.00 95.69 76 MET A CA 1
ATOM 623 C C . MET A 1 76 ? -4.716 4.950 1.349 1.00 95.69 76 MET A C 1
ATOM 625 O O . MET A 1 76 ? -5.093 4.545 2.443 1.00 95.69 76 MET A O 1
ATOM 629 N N . ALA A 1 77 ? -5.485 4.827 0.262 1.00 97.56 77 ALA A N 1
ATOM 630 C CA . ALA A 1 77 ? -6.889 4.429 0.338 1.00 97.56 77 ALA A CA 1
ATOM 631 C C . ALA A 1 77 ? -7.136 2.912 0.276 1.00 97.56 77 ALA A C 1
ATOM 633 O O . ALA A 1 77 ? -8.230 2.481 0.635 1.00 97.56 77 ALA A O 1
ATOM 634 N N . ALA A 1 78 ? -6.165 2.106 -0.167 1.00 97.69 78 ALA A N 1
ATOM 635 C CA . ALA A 1 78 ? -6.377 0.683 -0.441 1.00 97.69 78 ALA A CA 1
ATOM 636 C C . ALA A 1 78 ? -6.848 -0.092 0.800 1.00 97.69 78 ALA A C 1
ATOM 638 O O . ALA A 1 78 ? -7.959 -0.618 0.805 1.00 97.69 78 ALA A O 1
ATOM 639 N N . GLU A 1 79 ? -6.060 -0.099 1.870 1.00 98.00 79 GLU A N 1
ATOM 640 C CA . GLU A 1 79 ? -6.377 -0.820 3.101 1.00 98.00 79 GLU A CA 1
ATOM 641 C C . GLU A 1 79 ? -7.593 -0.216 3.828 1.00 98.00 79 GLU A C 1
ATOM 643 O O . GLU A 1 79 ? -8.521 -0.970 4.126 1.00 98.00 79 GLU A O 1
ATOM 648 N N . PRO A 1 80 ? -7.694 1.117 4.047 1.00 98.25 80 PRO A N 1
ATOM 649 C CA . PRO A 1 80 ? -8.864 1.701 4.707 1.00 98.25 80 PRO A CA 1
ATOM 650 C C . PRO A 1 80 ? -10.184 1.458 3.964 1.00 98.25 80 PRO A C 1
ATOM 652 O O . PRO A 1 80 ? -11.229 1.319 4.597 1.00 98.25 80 PRO A O 1
ATOM 655 N N . SER A 1 81 ? -10.163 1.378 2.629 1.00 98.38 81 SER A N 1
ATOM 656 C CA . SER A 1 81 ? -11.375 1.099 1.848 1.00 98.38 81 SER A CA 1
ATOM 657 C C . SER A 1 81 ? -11.982 -0.272 2.140 1.00 98.38 81 SER A C 1
ATOM 659 O O . SER A 1 81 ? -13.203 -0.408 2.085 1.00 98.38 81 SER A O 1
ATOM 661 N N . GLY A 1 82 ? -11.158 -1.265 2.496 1.00 98.00 82 GLY A N 1
ATOM 662 C CA . GLY A 1 82 ? -11.625 -2.601 2.871 1.00 98.00 82 GLY A CA 1
ATOM 663 C C . GLY A 1 82 ? -12.436 -2.606 4.168 1.00 98.00 82 GLY A C 1
ATOM 664 O O . GLY A 1 82 ? -13.302 -3.450 4.354 1.00 98.00 82 GLY A O 1
ATOM 665 N N . PHE A 1 83 ? -12.222 -1.612 5.030 1.00 97.94 83 PHE A N 1
ATOM 666 C CA . PHE A 1 83 ? -12.994 -1.404 6.257 1.00 97.94 83 PHE A CA 1
ATOM 667 C C . PHE A 1 83 ? -14.214 -0.491 6.062 1.00 97.94 83 PHE A C 1
ATOM 669 O O . PHE A 1 83 ? -14.873 -0.117 7.030 1.00 97.94 83 PHE A O 1
ATOM 676 N N . GLY A 1 84 ? -14.507 -0.085 4.823 1.00 96.81 84 GLY A N 1
ATOM 677 C CA . GLY A 1 84 ? -15.630 0.799 4.521 1.00 96.81 84 GLY A CA 1
ATOM 678 C C . GLY A 1 84 ? -15.358 2.286 4.759 1.00 96.81 84 GLY A C 1
ATOM 679 O O . GLY A 1 84 ? -16.305 3.076 4.766 1.00 96.81 84 GLY A O 1
ATOM 680 N N . CYS A 1 85 ? -14.097 2.712 4.916 1.00 98.06 85 CYS A N 1
ATOM 681 C CA . CYS A 1 85 ? -13.788 4.141 4.948 1.00 98.06 85 CYS A CA 1
ATOM 682 C C . CYS A 1 85 ? -14.247 4.820 3.654 1.00 98.06 85 CYS A C 1
ATOM 684 O O . CYS A 1 85 ? -13.901 4.402 2.545 1.00 98.06 85 CYS A O 1
ATOM 686 N N . LYS A 1 86 ? -14.986 5.924 3.789 1.00 98.00 86 LYS A N 1
ATOM 687 C CA . LYS A 1 86 ? -15.378 6.742 2.640 1.00 98.00 86 LYS A CA 1
ATOM 688 C C . LYS A 1 86 ? -14.149 7.440 2.066 1.00 98.00 86 LYS A C 1
ATOM 690 O O . LYS A 1 86 ? -13.404 8.097 2.794 1.00 98.00 86 LYS A O 1
ATOM 695 N N . ILE A 1 87 ? -14.003 7.391 0.746 1.00 98.31 87 ILE A N 1
ATOM 696 C CA . ILE A 1 87 ? -12.910 8.051 0.031 1.00 98.31 87 ILE A CA 1
ATOM 697 C C . ILE A 1 87 ? -13.446 9.239 -0.765 1.00 98.31 87 ILE A C 1
ATOM 699 O O . ILE A 1 87 ? -14.443 9.127 -1.480 1.00 98.31 87 ILE A O 1
ATOM 703 N N . ASN A 1 88 ? -12.765 10.376 -0.659 1.00 98.31 88 ASN A N 1
ATOM 704 C CA . ASN A 1 88 ? -12.960 11.529 -1.527 1.00 98.31 88 ASN A CA 1
ATOM 705 C C . ASN A 1 88 ? -11.808 11.617 -2.529 1.00 98.31 88 ASN A C 1
ATOM 707 O O . ASN A 1 88 ? -10.643 11.621 -2.134 1.00 98.31 88 ASN A O 1
ATOM 711 N N . TRP A 1 89 ? -12.143 11.704 -3.815 1.00 97.81 89 TRP A N 1
ATOM 712 C CA . TRP A 1 89 ? -11.177 11.720 -4.910 1.00 97.81 89 TRP A CA 1
ATOM 713 C C . TRP A 1 89 ? -11.072 13.090 -5.567 1.00 97.81 89 TRP A C 1
ATOM 715 O O . TRP A 1 89 ? -12.060 13.821 -5.655 1.00 97.81 89 TRP A O 1
ATOM 725 N N . TYR A 1 90 ? -9.883 13.397 -6.080 1.00 96.25 90 TYR A N 1
ATOM 726 C CA . TYR A 1 90 ? -9.551 14.686 -6.673 1.00 96.25 90 TYR A CA 1
ATOM 727 C C . TYR A 1 90 ? -8.670 14.481 -7.907 1.00 96.25 90 TYR A C 1
ATOM 729 O O . TYR A 1 90 ? -7.849 13.570 -7.946 1.00 96.25 90 TYR A O 1
ATOM 737 N N . GLY A 1 91 ? -8.800 15.351 -8.911 1.00 93.50 91 GLY A N 1
ATOM 738 C CA . GLY A 1 91 ? -7.931 15.298 -10.094 1.00 93.50 91 GLY A CA 1
ATOM 739 C C . GLY A 1 91 ? -6.525 15.856 -9.844 1.00 93.50 91 GLY A C 1
ATOM 740 O O . GLY A 1 91 ? -5.579 15.467 -10.522 1.00 93.50 91 GLY A O 1
ATOM 741 N N . GLY A 1 92 ? -6.371 16.761 -8.874 1.00 95.31 92 GLY A N 1
ATOM 742 C CA . GLY A 1 92 ? -5.119 17.484 -8.614 1.00 95.31 92 GLY A CA 1
ATOM 743 C C . GLY A 1 92 ? -4.334 17.019 -7.387 1.00 95.31 92 GLY A C 1
ATOM 744 O O . GLY A 1 92 ? -3.281 17.584 -7.112 1.00 95.31 92 GLY A O 1
ATOM 745 N N . SER A 1 93 ? -4.830 16.031 -6.642 1.00 96.62 93 SER A N 1
ATOM 746 C CA . SER A 1 93 ? -4.190 15.543 -5.418 1.00 96.62 93 SER A CA 1
ATOM 747 C C . SER A 1 93 ? -4.507 14.074 -5.167 1.00 96.62 93 SER A C 1
ATOM 749 O O . SER A 1 93 ? -5.432 13.508 -5.755 1.00 96.62 93 SER A O 1
ATOM 751 N N . THR A 1 94 ? -3.784 13.478 -4.224 1.00 96.81 94 THR A N 1
ATOM 752 C CA . THR A 1 94 ? -4.121 12.171 -3.661 1.00 96.81 94 THR A CA 1
ATOM 753 C C . THR A 1 94 ? -5.497 12.198 -2.974 1.00 96.81 94 THR A C 1
ATOM 755 O O . THR A 1 94 ? -5.986 13.271 -2.586 1.00 96.81 94 THR A O 1
ATOM 758 N N . PRO A 1 95 ? -6.171 11.039 -2.848 1.00 97.31 95 PRO A N 1
ATOM 759 C CA . PRO A 1 95 ? -7.480 10.971 -2.214 1.00 97.31 95 PRO A CA 1
ATOM 760 C C . PRO A 1 95 ? -7.417 11.245 -0.709 1.00 97.31 95 PRO A C 1
ATOM 762 O O . PRO A 1 95 ? -6.420 10.977 -0.041 1.00 97.31 95 PRO A O 1
ATOM 765 N N . THR A 1 96 ? -8.534 11.720 -0.161 1.00 97.69 96 THR A N 1
ATOM 766 C CA . THR A 1 96 ? -8.741 11.852 1.287 1.00 97.69 96 THR A CA 1
ATOM 767 C C . THR A 1 96 ? -9.556 10.672 1.807 1.00 97.69 96 THR A C 1
ATOM 769 O O . THR A 1 96 ? -10.592 10.325 1.236 1.00 97.69 96 THR A O 1
ATOM 772 N N . ILE A 1 97 ? -9.101 10.075 2.908 1.00 98.19 97 ILE A N 1
ATOM 773 C CA . ILE A 1 97 ? -9.767 8.967 3.596 1.00 98.19 97 ILE A CA 1
ATOM 774 C C . ILE A 1 97 ? -10.518 9.525 4.804 1.00 98.19 97 ILE A C 1
ATOM 776 O O . ILE A 1 97 ? -9.926 10.208 5.639 1.00 98.19 97 ILE A O 1
ATOM 780 N N . ASN A 1 98 ? -11.810 9.218 4.907 1.00 98.06 98 ASN A N 1
ATOM 781 C CA . ASN A 1 98 ? -12.635 9.596 6.050 1.00 98.06 98 ASN A CA 1
ATOM 782 C C . ASN A 1 98 ? -12.733 8.417 7.030 1.00 98.06 98 ASN A C 1
ATOM 784 O O . ASN A 1 98 ? -13.005 7.305 6.567 1.00 98.06 98 ASN A O 1
ATOM 788 N N . PRO A 1 99 ? -12.575 8.652 8.345 1.00 97.75 99 PRO A N 1
ATOM 789 C CA . PRO A 1 99 ? -12.684 7.607 9.360 1.00 97.75 99 PRO A CA 1
ATOM 790 C C . PRO A 1 99 ? -14.007 6.846 9.299 1.00 97.75 99 PRO A C 1
ATOM 792 O O . PRO A 1 99 ? -15.072 7.448 9.133 1.00 97.75 99 PRO A O 1
ATOM 795 N N . ALA A 1 100 ? -13.927 5.526 9.454 1.00 96.25 100 ALA A N 1
ATOM 796 C CA . ALA A 1 100 ? -15.090 4.650 9.561 1.00 96.25 100 ALA A CA 1
ATOM 797 C C . ALA A 1 100 ? -15.530 4.464 11.020 1.00 96.25 100 ALA A C 1
ATOM 799 O O . ALA A 1 100 ? -16.728 4.415 11.285 1.00 96.25 100 ALA A O 1
ATOM 800 N N . LEU A 1 101 ? -14.576 4.411 11.959 1.00 97.25 101 LEU A N 1
ATOM 801 C CA . LEU A 1 101 ? -14.843 4.203 13.382 1.00 97.25 101 LEU A CA 1
ATOM 802 C C . LEU A 1 101 ? -15.124 5.544 14.064 1.00 97.25 101 LEU A C 1
ATOM 804 O O . LEU A 1 101 ? -14.245 6.410 14.139 1.00 97.25 101 LEU A O 1
ATOM 808 N N . LYS A 1 102 ? -16.341 5.717 14.585 1.00 96.00 102 LYS A N 1
ATOM 809 C CA . LYS A 1 102 ? -16.739 6.916 15.340 1.00 96.00 102 LYS A CA 1
ATOM 810 C C . LYS A 1 102 ? -16.416 6.779 16.825 1.00 96.00 102 LYS A C 1
ATOM 812 O O . LYS A 1 102 ? -16.119 7.785 17.463 1.00 96.00 102 LYS A O 1
ATOM 817 N N . SER A 1 103 ? -16.453 5.556 17.346 1.00 97.00 103 SER A N 1
ATOM 818 C CA . SER A 1 103 ? -15.964 5.173 18.671 1.00 97.00 103 SER A CA 1
ATOM 819 C C . SER A 1 103 ? -14.962 4.029 18.555 1.00 97.00 103 SER A C 1
ATOM 821 O O . SER A 1 103 ? -15.079 3.164 17.686 1.00 97.00 103 SER A O 1
ATOM 823 N N . ILE A 1 104 ? -14.002 3.984 19.477 1.00 97.81 104 ILE A N 1
ATOM 824 C CA . ILE A 1 104 ? -13.085 2.852 19.610 1.00 97.81 104 ILE A CA 1
ATOM 825 C C . ILE A 1 104 ? -13.811 1.558 20.011 1.00 97.81 104 ILE A C 1
ATOM 827 O O . ILE A 1 104 ? -13.328 0.479 19.691 1.00 97.81 104 ILE A O 1
ATOM 831 N N . ASP A 1 105 ? -14.995 1.639 20.627 1.00 97.62 105 ASP A N 1
ATOM 832 C CA . ASP A 1 105 ? -15.818 0.467 20.977 1.00 97.62 105 ASP A CA 1
ATOM 833 C C . ASP A 1 105 ? -16.249 -0.350 19.749 1.00 97.62 105 ASP A C 1
ATOM 835 O O . ASP A 1 105 ? -16.474 -1.555 19.835 1.00 97.62 105 ASP A O 1
ATOM 839 N N . GLU A 1 106 ? -16.328 0.285 18.577 1.00 97.50 106 GLU A N 1
ATOM 840 C CA . GLU A 1 106 ? -16.708 -0.377 17.325 1.00 97.50 106 GLU A CA 1
ATOM 841 C C . GLU A 1 106 ? -15.665 -1.419 16.873 1.00 97.50 106 GLU A C 1
ATOM 843 O O . GLU A 1 106 ? -15.992 -2.318 16.090 1.00 97.50 106 GLU A O 1
ATOM 848 N N . VAL A 1 107 ? -14.438 -1.366 17.419 1.00 97.50 107 VAL A N 1
ATOM 849 C CA . VAL A 1 107 ? -13.361 -2.336 17.151 1.00 97.50 107 VAL A CA 1
ATOM 850 C C . VAL A 1 107 ? -13.777 -3.775 17.459 1.00 97.50 107 VAL A C 1
ATOM 852 O O . VAL A 1 107 ? -13.267 -4.711 16.847 1.00 97.50 107 VAL A O 1
ATOM 855 N N . ASP A 1 108 ? -14.723 -3.977 18.381 1.00 95.44 108 ASP A N 1
ATOM 856 C CA . ASP A 1 108 ? -15.161 -5.313 18.777 1.00 95.44 108 ASP A CA 1
ATOM 857 C C . ASP A 1 108 ? -15.908 -6.067 17.679 1.00 95.44 108 ASP A C 1
ATOM 859 O O . ASP A 1 108 ? -15.951 -7.298 17.702 1.00 95.44 108 ASP A O 1
ATOM 863 N N . THR A 1 109 ? -16.439 -5.336 16.703 1.00 95.19 109 THR A N 1
ATOM 864 C CA . THR A 1 109 ? -17.177 -5.884 15.558 1.00 95.19 109 THR A CA 1
ATOM 865 C C . THR A 1 109 ? -16.388 -5.827 14.252 1.00 95.19 109 THR A C 1
ATOM 867 O O . THR A 1 109 ? -16.869 -6.294 13.220 1.00 95.19 109 THR A O 1
ATOM 870 N N . LEU A 1 110 ? -15.180 -5.260 14.284 1.00 96.81 110 LEU A N 1
ATOM 871 C CA . LEU A 1 110 ? -14.360 -5.059 13.101 1.00 96.81 110 LEU A CA 1
ATOM 872 C C . LEU A 1 110 ? -13.759 -6.390 12.629 1.00 96.81 110 LEU A C 1
ATOM 874 O O . LEU A 1 110 ? -13.180 -7.142 13.414 1.00 96.81 110 LEU A O 1
ATOM 878 N N . ALA A 1 111 ? -13.875 -6.664 11.333 1.00 96.88 111 ALA A N 1
ATOM 879 C CA . ALA A 1 111 ? -13.282 -7.834 10.695 1.00 96.88 111 ALA A CA 1
ATOM 880 C C . ALA A 1 111 ? -12.055 -7.437 9.867 1.00 96.88 111 ALA A C 1
ATOM 882 O O . ALA A 1 111 ? -11.979 -6.322 9.352 1.00 96.88 111 ALA A O 1
ATOM 883 N N . VAL A 1 112 ? -11.111 -8.368 9.721 1.00 98.56 112 VAL A N 1
ATOM 884 C CA . VAL A 1 112 ? -10.000 -8.238 8.768 1.00 98.56 112 VAL A CA 1
ATOM 885 C C . VAL A 1 112 ? -10.582 -8.296 7.345 1.00 98.56 112 VAL A C 1
ATOM 887 O O . VAL A 1 112 ? -11.217 -9.304 7.024 1.00 98.56 112 VAL A O 1
ATOM 890 N N . PRO A 1 113 ? -10.392 -7.265 6.500 1.00 98.25 113 PRO A N 1
ATOM 891 C CA . PRO A 1 113 ? -10.899 -7.259 5.131 1.00 98.25 113 PRO A CA 1
ATOM 892 C C . PRO A 1 113 ? -10.243 -8.344 4.274 1.00 98.25 113 PRO A C 1
ATOM 894 O O . PRO A 1 113 ? -9.063 -8.652 4.457 1.00 98.25 113 PRO A O 1
ATOM 897 N N . ASP A 1 114 ? -10.979 -8.881 3.304 1.00 98.56 114 ASP A N 1
ATOM 898 C CA . ASP A 1 114 ? -10.473 -9.811 2.295 1.00 98.56 114 ASP A CA 1
ATOM 899 C C . ASP A 1 114 ? -9.806 -9.035 1.137 1.00 98.56 114 ASP A C 1
ATOM 901 O O . ASP A 1 114 ? -10.500 -8.368 0.359 1.00 98.56 114 ASP A O 1
ATOM 905 N N . PRO A 1 115 ? -8.474 -9.148 0.951 1.00 98.62 115 PRO A N 1
ATOM 906 C CA . PRO A 1 115 ? -7.739 -8.552 -0.168 1.00 98.62 115 PRO A CA 1
ATOM 907 C C . PRO A 1 115 ? -8.311 -8.789 -1.565 1.00 98.62 115 PRO A C 1
ATOM 909 O O . PRO A 1 115 ? -8.055 -8.005 -2.479 1.00 98.62 115 PRO A O 1
ATOM 912 N N . GLU A 1 116 ? -9.012 -9.903 -1.766 1.00 98.38 116 GLU A N 1
ATOM 913 C CA . GLU A 1 116 ? -9.513 -10.314 -3.075 1.00 98.38 116 GLU A CA 1
ATOM 914 C C . GLU A 1 116 ? -10.944 -9.826 -3.335 1.00 98.38 116 GLU A C 1
ATOM 916 O O . GLU A 1 116 ? -11.460 -10.028 -4.438 1.00 98.38 116 GLU A O 1
ATOM 921 N N . ARG A 1 117 ? -11.592 -9.180 -2.354 1.00 98.31 117 ARG A N 1
ATOM 922 C CA . ARG A 1 117 ? -13.016 -8.814 -2.432 1.00 98.31 117 ARG A CA 1
ATOM 923 C C . ARG A 1 117 ? -13.342 -7.416 -1.932 1.00 98.31 117 ARG A C 1
ATOM 925 O O . ARG A 1 117 ? -14.218 -6.775 -2.508 1.00 98.31 117 ARG A O 1
ATOM 932 N N . ASP A 1 118 ? -12.647 -6.938 -0.908 1.00 98.50 118 ASP A N 1
ATOM 933 C CA . ASP A 1 118 ? -13.079 -5.756 -0.172 1.00 98.50 118 ASP A CA 1
ATOM 934 C C . ASP A 1 118 ? -12.363 -4.483 -0.632 1.00 98.50 118 ASP A C 1
ATOM 936 O O . ASP A 1 118 ? -11.137 -4.419 -0.771 1.00 98.50 118 ASP A O 1
ATOM 940 N N . GLY A 1 119 ? -13.154 -3.429 -0.843 1.00 97.81 119 GLY A N 1
ATOM 941 C CA . GLY A 1 119 ? -12.658 -2.101 -1.187 1.00 97.81 119 GLY A CA 1
ATOM 942 C C . GLY A 1 119 ? -11.874 -2.060 -2.504 1.00 97.81 119 GLY A C 1
ATOM 943 O O . GLY A 1 119 ? -12.314 -2.563 -3.536 1.00 97.81 119 GLY A O 1
ATOM 944 N N . LEU A 1 120 ? -10.719 -1.395 -2.478 1.00 98.31 120 LEU A N 1
ATOM 945 C CA . LEU A 1 120 ? -9.872 -1.140 -3.646 1.00 98.31 120 LEU A CA 1
ATOM 946 C C . LEU A 1 120 ? -8.762 -2.177 -3.853 1.00 98.31 120 LEU A C 1
ATOM 948 O O . LEU A 1 120 ? -8.171 -2.234 -4.933 1.00 98.31 120 LEU A O 1
ATOM 952 N N . MET A 1 121 ? -8.473 -2.993 -2.841 1.00 98.62 121 MET A N 1
ATOM 953 C CA . MET A 1 121 ? -7.464 -4.053 -2.902 1.00 98.62 121 MET A CA 1
ATOM 954 C C . MET A 1 121 ? -7.627 -4.995 -4.114 1.00 98.62 121 MET A C 1
ATOM 956 O O . MET A 1 121 ? -6.635 -5.188 -4.828 1.00 98.62 121 MET A O 1
ATOM 960 N N . PRO A 1 122 ? -8.830 -5.506 -4.462 1.00 98.56 122 PRO A N 1
ATOM 961 C CA . PRO A 1 122 ? -8.983 -6.360 -5.643 1.00 98.56 122 PRO A CA 1
ATOM 962 C C . PRO A 1 122 ? -8.612 -5.662 -6.958 1.00 98.56 122 PRO A C 1
ATOM 964 O O . PRO A 1 122 ? -8.072 -6.308 -7.861 1.00 98.56 122 PRO A O 1
ATOM 967 N N . PHE A 1 123 ? -8.834 -4.347 -7.075 1.00 98.25 123 PHE A N 1
ATOM 968 C CA . PHE A 1 123 ? -8.427 -3.588 -8.262 1.00 98.25 123 PHE A CA 1
ATOM 969 C C . PHE A 1 123 ? -6.910 -3.471 -8.363 1.00 98.25 123 PHE A C 1
ATOM 971 O O . PHE A 1 123 ? -6.366 -3.644 -9.453 1.00 98.25 123 PHE A O 1
ATOM 978 N N . VAL A 1 124 ? -6.226 -3.265 -7.235 1.00 98.25 124 VAL A N 1
ATOM 979 C CA . VAL A 1 124 ? -4.759 -3.262 -7.186 1.00 98.25 124 VAL A CA 1
ATOM 980 C C . VAL A 1 124 ? -4.199 -4.623 -7.614 1.00 98.25 124 VAL A C 1
ATOM 982 O O . VAL A 1 124 ? -3.315 -4.683 -8.468 1.00 98.25 124 VAL A O 1
ATOM 985 N N . LEU A 1 125 ? -4.753 -5.732 -7.104 1.00 98.56 125 LEU A N 1
ATOM 986 C CA . LEU A 1 125 ? -4.336 -7.078 -7.519 1.00 98.56 125 LEU A CA 1
ATOM 987 C C . LEU A 1 125 ? -4.579 -7.319 -9.015 1.00 98.56 125 LEU A C 1
ATOM 989 O O . LEU A 1 125 ? -3.731 -7.893 -9.698 1.00 98.56 125 LEU A O 1
ATOM 993 N N . TRP A 1 126 ? -5.720 -6.882 -9.550 1.00 97.81 126 TRP A N 1
ATOM 994 C CA . TRP A 1 126 ? -6.003 -6.990 -10.982 1.00 97.81 126 TRP A CA 1
ATOM 995 C C . TRP A 1 126 ? -5.001 -6.188 -11.825 1.00 97.81 126 TRP A C 1
ATOM 997 O O . TRP A 1 126 ? -4.448 -6.714 -12.793 1.00 97.81 126 TRP A O 1
ATOM 1007 N N . TRP A 1 127 ? -4.706 -4.950 -11.422 1.00 97.12 127 TRP A N 1
ATOM 1008 C CA . TRP A 1 127 ? -3.724 -4.090 -12.084 1.00 97.12 127 TRP A CA 1
ATOM 1009 C C . TRP A 1 127 ? -2.327 -4.705 -12.060 1.00 97.12 127 TRP A C 1
ATOM 1011 O O . TRP A 1 127 ? -1.653 -4.701 -13.088 1.00 97.12 127 TRP A O 1
ATOM 1021 N N . TYR A 1 128 ? -1.910 -5.303 -10.940 1.00 97.75 128 TYR A N 1
ATOM 1022 C CA . TYR A 1 128 ? -0.630 -6.003 -10.864 1.00 97.75 128 TYR A CA 1
ATOM 1023 C C . TYR A 1 128 ? -0.526 -7.156 -11.861 1.00 97.75 128 TYR A C 1
ATOM 1025 O O . TYR A 1 128 ? 0.532 -7.320 -12.469 1.00 97.75 128 TYR A O 1
ATOM 1033 N N . ARG A 1 129 ? -1.588 -7.947 -12.072 1.00 96.50 129 ARG A N 1
ATOM 1034 C CA . ARG A 1 129 ? -1.576 -9.011 -13.097 1.00 96.50 129 ARG A CA 1
ATOM 1035 C C . ARG A 1 129 ? -1.334 -8.417 -14.483 1.00 96.50 129 ARG A C 1
ATOM 1037 O O . ARG A 1 129 ? -0.398 -8.823 -15.163 1.00 96.50 129 ARG A O 1
ATOM 1044 N N . LYS A 1 130 ? -2.107 -7.387 -14.845 1.00 95.81 130 LYS A N 1
ATOM 1045 C CA . LYS A 1 130 ? -1.996 -6.715 -16.148 1.00 95.81 130 LYS A CA 1
ATOM 1046 C C . LYS A 1 130 ? -0.623 -6.064 -16.359 1.00 95.81 130 LYS A C 1
ATOM 1048 O O . LYS A 1 130 ? -0.025 -6.215 -17.419 1.00 95.81 130 LYS A O 1
ATOM 1053 N N . ALA A 1 131 ? -0.114 -5.355 -15.352 1.00 96.06 131 ALA A N 1
ATOM 1054 C CA . ALA A 1 131 ? 1.173 -4.666 -15.413 1.00 96.06 131 ALA A CA 1
ATOM 1055 C C . ALA A 1 131 ? 2.329 -5.636 -15.657 1.00 96.06 131 ALA A C 1
ATOM 1057 O O . ALA A 1 131 ? 3.202 -5.364 -16.474 1.00 96.06 131 ALA A O 1
ATOM 1058 N N . GLN A 1 132 ? 2.334 -6.781 -14.978 1.00 94.88 132 GLN A N 1
ATOM 1059 C CA . GLN A 1 132 ? 3.421 -7.748 -15.106 1.00 94.88 132 GLN A CA 1
ATOM 1060 C C . GLN A 1 132 ? 3.520 -8.365 -16.494 1.00 94.88 132 GLN A C 1
ATOM 1062 O O . GLN A 1 132 ? 4.636 -8.587 -16.957 1.00 94.88 132 GLN A O 1
ATOM 1067 N N . ASP A 1 133 ? 2.391 -8.635 -17.147 1.00 92.69 133 ASP A N 1
ATOM 1068 C CA . ASP A 1 133 ? 2.407 -9.209 -18.491 1.00 92.69 133 ASP A CA 1
ATOM 1069 C C . ASP A 1 133 ? 3.069 -8.251 -19.485 1.00 92.69 133 ASP A C 1
ATOM 1071 O O . ASP A 1 133 ? 3.964 -8.662 -20.220 1.00 92.69 133 ASP A O 1
ATOM 1075 N N . VAL A 1 134 ? 2.742 -6.958 -19.408 1.00 94.94 134 VAL A N 1
ATOM 1076 C CA . VAL A 1 134 ? 3.337 -5.926 -20.273 1.00 94.94 134 VAL A CA 1
ATOM 1077 C C . VAL A 1 134 ? 4.805 -5.653 -19.926 1.00 94.94 134 VAL A C 1
ATOM 1079 O O . VAL A 1 134 ? 5.651 -5.528 -20.808 1.00 94.94 134 VAL A O 1
ATOM 1082 N N . LEU A 1 135 ? 5.146 -5.569 -18.637 1.00 95.69 135 LEU A N 1
ATOM 1083 C CA . LEU A 1 135 ? 6.513 -5.257 -18.202 1.00 95.69 135 LEU A CA 1
ATOM 1084 C C . LEU A 1 135 ? 7.500 -6.391 -18.519 1.00 95.69 135 LEU A C 1
ATOM 1086 O O . LEU A 1 135 ? 8.665 -6.123 -18.832 1.00 95.69 135 LEU A O 1
ATOM 1090 N N . ARG A 1 136 ? 7.041 -7.650 -18.487 1.00 93.50 136 ARG A N 1
ATOM 1091 C CA . ARG A 1 136 ? 7.872 -8.828 -18.771 1.00 93.50 136 ARG A CA 1
ATOM 1092 C C . ARG A 1 136 ? 8.433 -8.804 -20.192 1.00 93.50 136 ARG A C 1
ATOM 1094 O O . ARG A 1 136 ? 9.589 -9.176 -20.376 1.00 93.50 136 ARG A O 1
ATOM 1101 N N . GLU A 1 137 ? 7.665 -8.320 -21.168 1.00 91.75 137 GLU A N 1
ATOM 1102 C CA . GLU A 1 137 ? 8.112 -8.172 -22.564 1.00 91.75 137 GLU A CA 1
ATOM 1103 C C . GLU A 1 137 ? 9.292 -7.196 -22.708 1.00 91.75 137 GLU A C 1
ATOM 1105 O O . GLU A 1 137 ? 10.083 -7.307 -23.640 1.00 91.75 137 GLU A O 1
ATOM 1110 N N . GLN A 1 138 ? 9.458 -6.283 -21.746 1.00 91.81 138 GLN A N 1
ATOM 1111 C CA . GLN A 1 138 ? 10.546 -5.302 -21.699 1.00 91.81 138 GLN A CA 1
ATOM 1112 C C . GLN A 1 138 ? 11.699 -5.728 -20.772 1.00 91.81 138 GLN A C 1
ATOM 1114 O O . GLN A 1 138 ? 12.616 -4.947 -20.524 1.00 91.81 138 GLN A O 1
ATOM 1119 N N . GLY A 1 139 ? 11.662 -6.945 -20.212 1.00 93.38 139 GLY A N 1
ATOM 1120 C CA . GLY A 1 139 ? 12.642 -7.401 -19.218 1.00 93.38 139 GLY A CA 1
ATOM 1121 C C . GLY A 1 139 ? 12.552 -6.653 -17.881 1.00 93.38 139 GLY A C 1
ATOM 1122 O O . GLY A 1 139 ? 13.512 -6.626 -17.107 1.00 93.38 139 GLY A O 1
ATOM 1123 N N . ILE A 1 140 ? 11.405 -6.026 -17.603 1.00 95.44 140 ILE A N 1
ATOM 1124 C CA . ILE A 1 140 ? 11.146 -5.253 -16.392 1.00 95.44 140 ILE A CA 1
ATOM 1125 C C . ILE A 1 140 ? 10.241 -6.076 -15.471 1.00 95.44 140 ILE A C 1
ATOM 1127 O O . ILE A 1 140 ? 9.228 -6.627 -15.886 1.00 95.44 140 ILE A O 1
ATOM 1131 N N . PHE A 1 141 ? 10.583 -6.135 -14.185 1.00 96.06 141 PHE A N 1
ATOM 1132 C CA . PHE A 1 141 ? 9.839 -6.930 -13.205 1.00 96.06 141 PHE A CA 1
ATOM 1133 C C . PHE A 1 141 ? 9.422 -6.097 -11.998 1.00 96.06 141 PHE A C 1
ATOM 1135 O O . PHE A 1 141 ? 10.192 -5.264 -11.514 1.00 96.06 141 PHE A O 1
ATOM 1142 N N . ILE A 1 142 ? 8.221 -6.332 -11.479 1.00 96.88 142 ILE A N 1
ATOM 1143 C CA . ILE A 1 142 ? 7.800 -5.790 -10.184 1.00 96.88 142 ILE A CA 1
ATOM 1144 C C . ILE A 1 142 ? 8.456 -6.664 -9.112 1.00 96.88 142 ILE A C 1
ATOM 1146 O O . ILE A 1 142 ? 8.097 -7.827 -8.951 1.00 96.88 142 ILE A O 1
ATOM 1150 N N . ARG A 1 143 ? 9.491 -6.130 -8.454 1.00 96.31 143 ARG A N 1
ATOM 1151 C CA . ARG A 1 143 ? 10.343 -6.875 -7.506 1.00 96.31 143 ARG A CA 1
ATOM 1152 C C . ARG A 1 143 ? 9.938 -6.672 -6.052 1.00 96.31 143 ARG A C 1
ATOM 1154 O O . ARG A 1 143 ? 10.368 -7.433 -5.191 1.00 96.31 143 ARG A O 1
ATOM 1161 N N . MET A 1 144 ? 9.134 -5.653 -5.777 1.00 96.81 144 MET A N 1
ATOM 1162 C CA . MET A 1 144 ? 8.698 -5.309 -4.437 1.00 96.81 144 MET A CA 1
ATOM 1163 C C . MET A 1 144 ? 7.225 -4.928 -4.466 1.00 96.81 144 MET A C 1
ATOM 1165 O O . MET A 1 144 ? 6.776 -4.207 -5.356 1.00 96.81 144 MET A O 1
ATOM 1169 N N . VAL A 1 145 ? 6.483 -5.43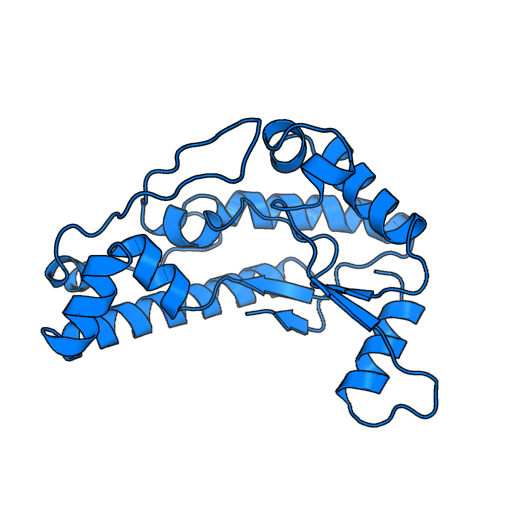2 -3.490 1.00 97.38 145 VAL A N 1
ATOM 1170 C CA . VAL A 1 145 ? 5.099 -5.034 -3.217 1.00 97.38 145 VAL A CA 1
ATOM 1171 C C . VAL A 1 145 ? 5.065 -4.240 -1.919 1.00 97.38 145 VAL A C 1
ATOM 1173 O O . VAL A 1 145 ? 6.018 -4.283 -1.138 1.00 97.38 145 VAL A O 1
ATOM 1176 N N . ALA A 1 146 ? 4.006 -3.475 -1.691 1.00 97.00 146 ALA A N 1
ATOM 1177 C CA . ALA A 1 146 ? 3.980 -2.548 -0.571 1.00 97.00 146 ALA A CA 1
ATOM 1178 C C . ALA A 1 146 ? 2.606 -2.478 0.083 1.00 97.00 146 ALA A C 1
ATOM 1180 O O . ALA A 1 146 ? 1.574 -2.655 -0.564 1.00 97.00 146 ALA A O 1
ATOM 1181 N N . ALA A 1 147 ? 2.611 -2.210 1.379 1.00 97.00 147 ALA A N 1
ATOM 1182 C CA . ALA A 1 147 ? 1.417 -1.941 2.161 1.00 97.00 147 ALA A CA 1
ATOM 1183 C C . ALA A 1 147 ? 1.671 -0.733 3.058 1.00 97.00 147 ALA A C 1
ATOM 1185 O O . ALA A 1 147 ? 2.816 -0.382 3.336 1.00 97.00 147 ALA A O 1
ATOM 1186 N N . ARG A 1 148 ? 0.603 -0.089 3.512 1.00 93.62 148 ARG A N 1
ATOM 1187 C CA . ARG A 1 148 ? 0.681 0.954 4.530 1.00 93.62 148 ARG A CA 1
ATOM 1188 C C . ARG A 1 148 ? 0.765 0.291 5.901 1.00 93.62 148 ARG A C 1
ATOM 1190 O O . ARG A 1 148 ? 0.004 -0.628 6.199 1.00 93.62 148 ARG A O 1
ATOM 1197 N N . GLY A 1 149 ? 1.690 0.750 6.742 1.00 95.44 149 GLY A N 1
ATOM 1198 C CA . GLY A 1 149 ? 1.895 0.169 8.068 1.00 95.44 149 GLY A CA 1
ATOM 1199 C C . GLY A 1 149 ? 0.628 0.140 8.952 1.00 95.44 149 GLY A C 1
ATOM 1200 O O . GLY A 1 149 ? -0.236 1.016 8.833 1.00 95.44 149 GLY A O 1
ATOM 1201 N N . PRO A 1 150 ? 0.527 -0.806 9.909 1.00 97.69 150 PRO A N 1
ATOM 1202 C CA . PRO A 1 150 ? -0.680 -1.013 10.723 1.00 97.69 150 PRO A CA 1
ATOM 1203 C C . PRO A 1 150 ? -1.143 0.225 11.499 1.00 97.69 150 PRO A C 1
ATOM 1205 O O . PRO A 1 150 ? -2.344 0.458 11.646 1.00 97.69 150 PRO A O 1
ATOM 1208 N N . LEU A 1 151 ? -0.192 1.039 11.966 1.00 97.69 151 LEU A N 1
ATOM 1209 C CA . LEU A 1 151 ? -0.465 2.267 12.712 1.00 97.69 151 LEU A CA 1
ATOM 1210 C C . LEU A 1 151 ? -1.093 3.352 11.829 1.00 97.69 151 LEU A C 1
ATOM 1212 O O . LEU A 1 151 ? -2.001 4.055 12.263 1.00 97.69 151 LEU A O 1
ATOM 1216 N N . VAL A 1 152 ? -0.646 3.459 10.576 1.00 97.00 152 VAL A N 1
ATOM 1217 C CA . VAL A 1 152 ? -1.202 4.416 9.612 1.00 97.00 152 VAL A CA 1
ATOM 1218 C C . VAL A 1 152 ? -2.616 4.006 9.218 1.00 97.00 152 VAL A C 1
ATOM 1220 O O . VAL A 1 152 ? -3.522 4.838 9.209 1.00 97.00 152 VAL A O 1
ATOM 1223 N N . THR A 1 153 ? -2.829 2.712 8.974 1.00 97.88 153 THR A N 1
ATOM 1224 C CA . THR A 1 153 ? -4.161 2.167 8.704 1.00 97.88 153 THR A CA 1
ATOM 1225 C C . THR A 1 153 ? -5.099 2.435 9.882 1.00 97.88 153 THR A C 1
ATOM 1227 O O . THR A 1 153 ? -6.159 3.020 9.681 1.00 97.88 153 THR A O 1
ATOM 1230 N N . ALA A 1 154 ? -4.692 2.133 11.121 1.00 98.38 154 ALA A N 1
ATOM 1231 C CA . ALA A 1 154 ? -5.499 2.398 12.317 1.00 98.38 154 ALA A CA 1
ATOM 1232 C C . ALA A 1 154 ? -5.840 3.891 12.486 1.00 98.38 154 ALA A C 1
ATOM 1234 O O . ALA A 1 154 ? -6.993 4.237 12.756 1.00 98.38 154 ALA A O 1
ATOM 1235 N N . ALA A 1 155 ? -4.872 4.781 12.243 1.00 98.25 155 ALA A N 1
ATOM 1236 C CA . ALA A 1 155 ? -5.090 6.224 12.276 1.00 98.25 155 ALA A CA 1
ATOM 1237 C C . ALA A 1 155 ? -6.100 6.693 11.214 1.00 98.25 155 ALA A C 1
ATOM 1239 O O . ALA A 1 155 ? -6.897 7.589 11.486 1.00 98.25 155 ALA A O 1
ATOM 1240 N N . HIS A 1 156 ? -6.123 6.085 10.024 1.00 98.00 156 HIS A N 1
ATOM 1241 C CA . HIS A 1 156 ? -7.150 6.368 9.019 1.00 98.00 156 HIS A CA 1
ATOM 1242 C C . HIS A 1 156 ? -8.528 5.823 9.401 1.00 98.00 156 HIS A C 1
ATOM 1244 O O . HIS A 1 156 ? -9.524 6.481 9.108 1.00 98.00 156 HIS A O 1
ATOM 1250 N N . LEU A 1 157 ? -8.601 4.658 10.054 1.00 98.06 157 LEU A N 1
ATOM 1251 C CA . LEU A 1 157 ? -9.869 4.055 10.478 1.00 98.06 157 LEU A CA 1
ATOM 1252 C C . LEU A 1 157 ? -10.561 4.862 11.573 1.00 98.06 157 LEU A C 1
ATOM 1254 O O . LEU A 1 157 ? -11.767 5.085 11.487 1.00 98.06 157 LEU A O 1
ATOM 1258 N N . ARG A 1 158 ? -9.801 5.292 12.585 1.00 98.06 158 ARG A N 1
ATOM 1259 C CA . ARG A 1 158 ? -10.318 5.996 13.768 1.00 98.06 158 ARG A CA 1
ATOM 1260 C C . ARG A 1 158 ? -10.277 7.522 13.641 1.00 98.06 158 ARG A C 1
ATOM 1262 O O . ARG A 1 158 ? -11.030 8.218 14.317 1.00 98.06 158 ARG A O 1
ATOM 1269 N N . GLY A 1 159 ? -9.441 8.038 12.744 1.00 97.88 159 GLY A N 1
ATOM 1270 C CA . GLY A 1 159 ? -9.062 9.447 12.682 1.00 97.88 159 GLY A CA 1
ATOM 1271 C C . GLY A 1 159 ? -7.841 9.711 13.559 1.00 97.88 159 GLY A C 1
ATOM 1272 O O . GLY A 1 159 ? -7.782 9.261 14.698 1.00 97.88 159 GLY A O 1
ATOM 1273 N N . LEU A 1 160 ? -6.857 10.444 13.028 1.00 97.62 160 LEU A N 1
ATOM 1274 C CA . LEU A 1 160 ? -5.537 10.586 13.653 1.00 97.62 160 LEU A CA 1
ATOM 1275 C C . LEU A 1 160 ? -5.603 11.114 15.092 1.00 97.62 160 LEU A C 1
ATOM 1277 O O . LEU A 1 160 ? -5.018 10.514 15.986 1.00 97.62 160 LEU A O 1
ATOM 1281 N N . THR A 1 161 ? -6.301 12.229 15.317 1.00 98.00 161 THR A N 1
ATOM 1282 C CA . THR A 1 161 ? -6.407 12.848 16.647 1.00 98.00 161 THR A CA 1
ATOM 1283 C C . THR A 1 161 ? -7.000 11.882 17.662 1.00 98.00 161 THR A C 1
ATOM 1285 O O . THR A 1 161 ? -6.431 11.676 18.728 1.00 98.00 161 THR A O 1
ATOM 1288 N N . GLU A 1 162 ? -8.110 11.257 17.296 1.00 98.38 162 GLU A N 1
ATOM 1289 C CA . GLU A 1 162 ? -8.836 10.334 18.154 1.00 98.38 162 GLU A CA 1
ATOM 1290 C C . GLU A 1 162 ? -8.037 9.060 18.440 1.00 98.38 162 GLU A C 1
ATOM 1292 O O . GLU A 1 162 ? -7.908 8.660 19.590 1.00 98.38 162 GLU A O 1
ATOM 1297 N N . PHE A 1 163 ? -7.401 8.484 17.418 1.00 98.44 163 PHE A N 1
ATOM 1298 C CA . PHE A 1 163 ? -6.506 7.340 17.572 1.00 98.44 163 PHE A CA 1
ATOM 1299 C C . PHE A 1 163 ? -5.367 7.629 18.560 1.00 98.44 163 PHE A C 1
ATOM 1301 O O . PHE A 1 163 ? -5.048 6.797 19.408 1.00 98.44 163 PHE A O 1
ATOM 1308 N N . LEU A 1 164 ? -4.758 8.818 18.478 1.00 98.25 164 LEU A N 1
ATOM 1309 C CA . LEU A 1 164 ? -3.689 9.214 19.397 1.00 98.25 164 LEU A CA 1
ATOM 1310 C C . LEU A 1 164 ? -4.183 9.401 20.839 1.00 98.25 164 LEU A C 1
ATOM 1312 O O . LEU A 1 164 ? -3.424 9.131 21.770 1.00 98.25 164 LEU A O 1
ATOM 1316 N N . LEU A 1 165 ? -5.428 9.845 21.034 1.00 98.44 165 LEU A N 1
ATOM 1317 C CA . LEU A 1 165 ? -6.052 9.905 22.358 1.00 98.44 165 LEU A CA 1
ATOM 1318 C C . LEU A 1 165 ? -6.327 8.494 22.896 1.00 98.44 165 LEU A C 1
ATOM 1320 O O . LEU A 1 165 ? -5.922 8.186 24.020 1.00 98.4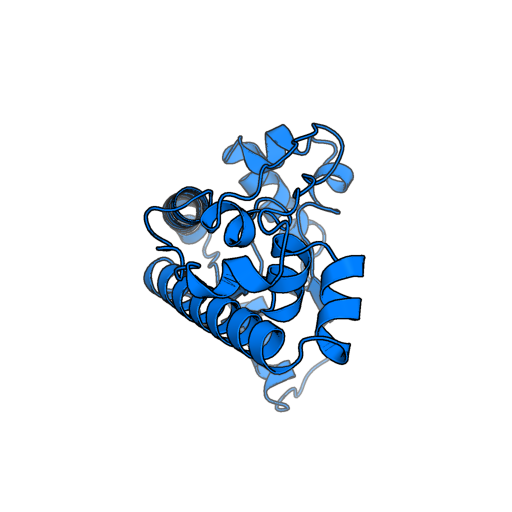4 165 LEU A O 1
ATOM 1324 N N . ASP A 1 166 ? -6.908 7.621 22.070 1.00 98.44 166 ASP A N 1
ATOM 1325 C CA . ASP A 1 166 ? -7.273 6.247 22.434 1.00 98.44 166 ASP A CA 1
ATOM 1326 C C . ASP A 1 166 ? -6.054 5.400 22.832 1.00 98.44 166 ASP A C 1
ATOM 1328 O O . ASP A 1 166 ? -6.146 4.595 23.759 1.00 98.44 166 ASP A O 1
ATOM 1332 N N . LEU A 1 167 ? -4.873 5.644 22.240 1.00 97.62 167 LEU A N 1
ATOM 1333 C CA . LEU A 1 167 ? -3.609 5.028 22.682 1.00 97.62 167 LEU A CA 1
ATOM 1334 C C . LEU A 1 167 ? -3.349 5.220 24.185 1.00 97.62 167 LEU A C 1
ATOM 1336 O O . LEU A 1 167 ? -2.699 4.381 24.812 1.00 97.62 167 LEU A O 1
ATOM 1340 N N . LYS A 1 168 ? -3.818 6.334 24.761 1.00 97.88 168 LYS A N 1
ATOM 1341 C CA . LYS A 1 168 ? -3.645 6.654 26.179 1.00 97.88 168 LYS A CA 1
ATOM 1342 C C . LYS A 1 168 ? -4.859 6.278 27.019 1.00 97.88 168 LYS A C 1
ATOM 1344 O O . LYS A 1 168 ? -4.671 5.800 28.138 1.00 97.88 168 LYS A O 1
ATOM 1349 N N . THR A 1 169 ? -6.063 6.560 26.532 1.00 98.31 169 THR A N 1
ATOM 1350 C CA . THR A 1 169 ? -7.302 6.416 27.309 1.00 98.31 169 THR A CA 1
ATOM 1351 C C . THR A 1 169 ? -7.880 5.008 27.235 1.00 98.31 169 THR A C 1
ATOM 1353 O O . THR A 1 169 ? -8.411 4.526 28.227 1.00 98.31 169 THR A O 1
ATOM 1356 N N . GLU A 1 170 ? -7.717 4.325 26.101 1.00 98.31 170 GLU A N 1
ATOM 1357 C CA . GLU A 1 170 ? -8.319 3.022 25.792 1.00 98.31 170 GLU A CA 1
ATOM 1358 C C . GLU A 1 170 ? -7.261 2.048 25.214 1.00 98.31 170 GLU A C 1
ATOM 1360 O O . GLU A 1 170 ? -7.400 1.551 24.087 1.00 98.31 170 GLU A O 1
ATOM 1365 N N . PRO A 1 171 ? -6.165 1.758 25.948 1.00 98.12 171 PRO A N 1
ATOM 1366 C CA . PRO A 1 171 ? -5.003 1.049 25.406 1.00 98.12 171 PRO A CA 1
ATOM 1367 C C . PRO A 1 171 ? -5.313 -0.380 24.943 1.00 98.12 171 PRO A C 1
ATOM 1369 O O . PRO A 1 171 ? -4.793 -0.811 23.916 1.00 98.12 171 PRO A O 1
ATOM 1372 N N . GLU A 1 172 ? -6.186 -1.107 25.645 1.00 98.50 172 GLU A N 1
ATOM 1373 C CA . GLU A 1 172 ? -6.538 -2.488 25.282 1.00 98.50 172 GLU A CA 1
ATOM 1374 C C . GLU A 1 172 ? -7.333 -2.553 23.972 1.00 98.50 172 GLU A C 1
ATOM 1376 O O . GLU A 1 172 ? -7.032 -3.361 23.091 1.00 98.50 172 GLU A O 1
ATOM 1381 N N . LYS A 1 173 ? -8.306 -1.652 23.785 1.00 98.50 173 LYS A N 1
ATOM 1382 C CA . LYS A 1 173 ? -9.072 -1.582 22.534 1.00 98.50 173 LYS A CA 1
ATOM 1383 C C . LYS A 1 173 ? -8.214 -1.078 21.377 1.00 98.50 173 LYS A C 1
ATOM 1385 O O . LYS A 1 173 ? -8.309 -1.593 20.266 1.00 98.50 173 LYS A O 1
ATOM 1390 N N . THR A 1 174 ? -7.322 -0.125 21.641 1.00 98.44 174 THR A N 1
ATOM 1391 C CA . THR A 1 174 ? -6.380 0.366 20.628 1.00 98.44 174 THR A CA 1
ATOM 1392 C C . THR A 1 174 ? -5.389 -0.714 20.209 1.00 98.44 174 THR A C 1
ATOM 1394 O O . THR A 1 174 ? -5.095 -0.858 19.023 1.00 98.44 174 THR A O 1
ATOM 1397 N N . LYS A 1 175 ? -4.914 -1.533 21.153 1.00 98.56 175 LYS A N 1
ATOM 1398 C CA . LYS A 1 175 ? -4.105 -2.713 20.847 1.00 98.56 175 LYS A CA 1
ATOM 1399 C C . LYS A 1 175 ? -4.870 -3.686 19.949 1.00 98.56 175 LYS A C 1
ATOM 1401 O O . LYS A 1 175 ? -4.322 -4.104 18.934 1.00 98.56 175 LYS A O 1
ATOM 1406 N N . LYS A 1 176 ? -6.138 -3.979 20.256 1.00 98.62 176 LYS A N 1
ATOM 1407 C CA . LYS A 1 176 ? -6.993 -4.818 19.402 1.00 98.62 176 LYS A CA 1
ATOM 1408 C C . LYS A 1 176 ? -7.146 -4.240 17.989 1.00 98.62 176 LYS A C 1
ATOM 1410 O O . LYS A 1 176 ? -7.041 -4.978 17.013 1.00 98.62 176 LYS A O 1
ATOM 1415 N N . LEU A 1 177 ? -7.325 -2.923 17.856 1.00 98.69 177 LEU A N 1
ATOM 1416 C CA . LEU A 1 177 ? -7.362 -2.260 16.548 1.00 98.69 177 LEU A CA 1
ATOM 1417 C C . LEU A 1 177 ? -6.052 -2.477 15.775 1.00 98.69 177 LEU A C 1
ATOM 1419 O O . LEU A 1 177 ? -6.089 -2.806 14.592 1.00 98.69 177 LEU A O 1
ATOM 1423 N N . LEU A 1 178 ? -4.904 -2.335 16.443 1.00 98.69 178 LEU A N 1
ATOM 1424 C CA . LEU A 1 178 ? -3.589 -2.563 15.841 1.00 98.69 178 LEU A CA 1
ATOM 1425 C C . LEU A 1 178 ? -3.353 -4.028 15.459 1.00 98.69 178 LEU A C 1
ATOM 1427 O O . LEU A 1 178 ? -2.708 -4.286 14.445 1.00 98.69 178 LEU A O 1
ATOM 1431 N N . GLU A 1 179 ? -3.871 -4.987 16.225 1.00 98.75 179 GLU A N 1
ATOM 1432 C CA . GLU A 1 179 ? -3.836 -6.409 15.865 1.00 98.75 179 GLU A CA 1
ATOM 1433 C C . GLU A 1 179 ? -4.623 -6.651 14.568 1.00 98.75 179 GLU A C 1
ATOM 1435 O O . GLU A 1 179 ? -4.096 -7.249 13.631 1.00 98.75 179 GLU A O 1
ATOM 1440 N N . ILE A 1 180 ? -5.831 -6.089 14.450 1.00 98.75 180 ILE A N 1
ATOM 1441 C CA . ILE A 1 180 ? -6.665 -6.209 13.242 1.00 98.75 180 ILE A CA 1
ATOM 1442 C C . ILE A 1 180 ? -5.992 -5.558 12.027 1.00 98.75 180 ILE A C 1
ATOM 1444 O O . ILE A 1 180 ? -5.947 -6.153 10.945 1.00 98.75 180 ILE A O 1
ATOM 1448 N N . THR A 1 181 ? -5.439 -4.349 12.171 1.00 98.62 181 THR A N 1
ATOM 1449 C CA . THR A 1 181 ? -4.747 -3.693 11.050 1.00 98.62 181 THR A CA 1
ATOM 1450 C C . THR A 1 181 ? -3.434 -4.388 10.700 1.00 98.62 181 THR A C 1
ATOM 1452 O O . THR A 1 181 ? -3.070 -4.421 9.527 1.00 98.62 181 THR A O 1
ATOM 1455 N N . THR A 1 182 ? -2.756 -5.014 11.664 1.00 98.75 182 THR A N 1
ATOM 1456 C CA . THR A 1 182 ? -1.573 -5.848 11.406 1.00 98.75 182 THR A CA 1
ATOM 1457 C C . THR A 1 182 ? -1.937 -7.082 10.591 1.00 98.75 182 THR A C 1
ATOM 1459 O O . THR A 1 182 ? -1.315 -7.327 9.557 1.00 98.75 182 THR A O 1
ATOM 1462 N N . GLU A 1 183 ? -2.980 -7.813 10.986 1.00 98.75 183 GLU A N 1
ATOM 1463 C CA . GLU A 1 183 ? -3.464 -8.969 10.223 1.00 98.75 183 GLU A CA 1
ATOM 1464 C C . GLU A 1 183 ? -3.925 -8.570 8.818 1.00 98.75 183 GLU A C 1
ATOM 1466 O O . GLU A 1 183 ? -3.640 -9.271 7.847 1.00 98.75 183 GLU A O 1
ATOM 1471 N N . THR A 1 184 ? -4.540 -7.393 8.678 1.00 98.69 184 THR A N 1
ATOM 1472 C CA . THR A 1 184 ? -4.915 -6.836 7.369 1.00 98.69 184 THR A CA 1
ATOM 1473 C C . THR A 1 184 ? -3.697 -6.600 6.487 1.00 98.69 184 THR A C 1
ATOM 1475 O O . THR A 1 184 ? -3.677 -7.035 5.339 1.00 98.69 184 THR A O 1
ATOM 1478 N N . VAL A 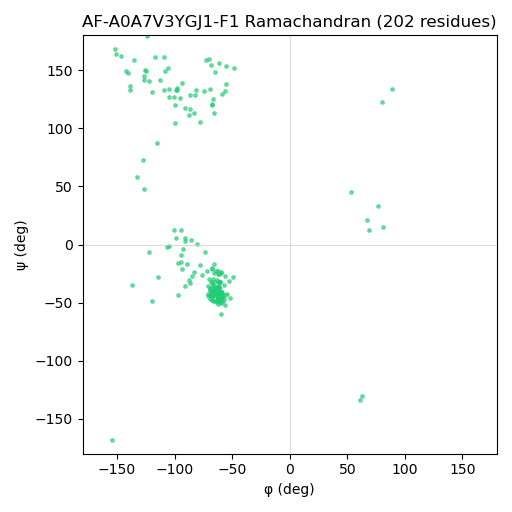1 185 ? -2.650 -5.966 7.017 1.00 98.62 185 VAL A N 1
ATOM 1479 C CA . VAL A 1 185 ? -1.402 -5.718 6.281 1.00 98.62 185 VAL A CA 1
ATOM 1480 C C . VAL A 1 185 ? -0.723 -7.031 5.882 1.00 98.62 185 VAL A C 1
ATOM 1482 O O . VAL A 1 185 ? -0.262 -7.168 4.748 1.00 98.62 185 VAL A O 1
ATOM 1485 N N . ILE A 1 186 ? -0.704 -8.031 6.769 1.00 98.75 186 ILE A N 1
ATOM 1486 C CA . ILE A 1 186 ? -0.153 -9.361 6.474 1.00 98.75 186 ILE A CA 1
ATOM 1487 C C . ILE A 1 186 ? -0.955 -10.046 5.362 1.00 98.75 186 ILE A C 1
ATOM 1489 O O . ILE A 1 186 ? -0.364 -10.566 4.409 1.00 98.75 186 ILE A O 1
ATOM 1493 N N . ALA A 1 187 ? -2.286 -10.066 5.468 1.00 98.69 187 ALA A N 1
ATOM 1494 C CA . ALA A 1 187 ? -3.164 -10.643 4.456 1.00 98.69 187 ALA A CA 1
ATOM 1495 C C . ALA A 1 187 ? -2.980 -9.937 3.106 1.00 98.69 187 ALA A C 1
ATOM 1497 O O . ALA A 1 187 ? -2.826 -10.603 2.076 1.00 98.69 187 ALA A O 1
ATOM 1498 N N . TRP A 1 188 ? -2.906 -8.604 3.130 1.00 98.62 188 TRP A N 1
ATOM 1499 C CA . TRP A 1 188 ? -2.723 -7.762 1.957 1.00 98.62 188 TRP A CA 1
ATOM 1500 C C . TRP A 1 188 ? -1.394 -8.034 1.250 1.00 98.62 188 TRP A C 1
ATOM 1502 O O . TRP A 1 188 ? -1.377 -8.351 0.059 1.00 98.62 188 TRP A O 1
ATOM 1512 N N . LEU A 1 189 ? -0.275 -8.017 1.979 1.00 98.56 189 LEU A N 1
ATOM 1513 C CA . LEU A 1 189 ? 1.040 -8.334 1.418 1.00 98.56 189 LEU A CA 1
ATOM 1514 C C . LEU A 1 189 ? 1.100 -9.763 0.872 1.00 98.56 189 LEU A C 1
ATOM 1516 O O . LEU A 1 189 ? 1.610 -9.975 -0.226 1.00 98.56 189 LEU A O 1
ATOM 1520 N N . LYS A 1 190 ? 0.534 -10.753 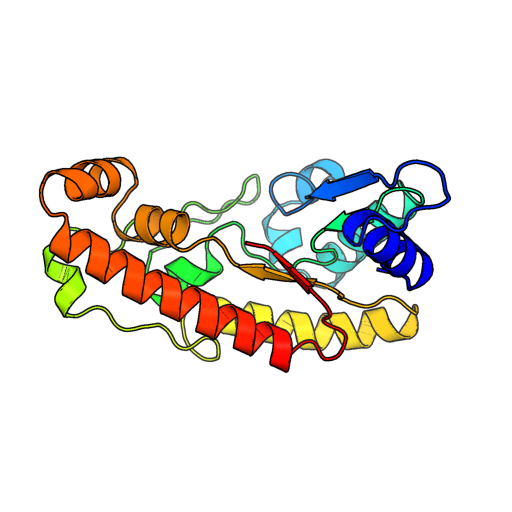1.578 1.00 98.56 190 LYS A N 1
ATOM 1521 C CA . LYS A 1 190 ? 0.471 -12.137 1.077 1.00 98.56 190 LYS A CA 1
ATOM 1522 C C . LYS A 1 190 ? -0.304 -12.227 -0.239 1.00 98.56 190 LYS A C 1
ATOM 1524 O O . LYS A 1 190 ? 0.121 -12.957 -1.132 1.00 98.56 190 LYS A O 1
ATOM 1529 N N . ALA A 1 191 ? -1.422 -11.515 -0.371 1.00 98.69 191 ALA A N 1
ATOM 1530 C CA . ALA A 1 191 ? -2.205 -11.492 -1.605 1.00 98.69 191 ALA A CA 1
ATOM 1531 C C . ALA A 1 191 ? -1.433 -10.843 -2.766 1.00 98.69 191 ALA A C 1
ATOM 1533 O O . ALA A 1 191 ? -1.419 -11.385 -3.876 1.00 98.69 191 ALA A O 1
ATOM 1534 N N . GLN A 1 192 ? -0.725 -9.743 -2.500 1.00 98.56 192 GLN A N 1
ATOM 1535 C CA . GLN A 1 192 ? 0.147 -9.100 -3.482 1.00 98.56 192 GLN A CA 1
ATOM 1536 C C . GLN A 1 192 ? 1.300 -10.020 -3.915 1.00 98.56 192 GLN A C 1
ATOM 1538 O O . GLN A 1 192 ? 1.489 -10.219 -5.112 1.00 98.56 192 GLN A O 1
ATOM 1543 N N . VAL A 1 193 ? 2.010 -10.661 -2.978 1.00 98.19 193 VAL A N 1
ATOM 1544 C CA . VAL A 1 193 ? 3.106 -11.607 -3.282 1.00 98.19 193 VAL A CA 1
ATOM 1545 C C . VAL A 1 193 ? 2.613 -12.789 -4.123 1.00 98.19 193 VAL A C 1
ATOM 1547 O O . VAL A 1 193 ? 3.257 -13.146 -5.104 1.00 98.19 193 VAL A O 1
ATOM 1550 N N . ARG A 1 194 ? 1.443 -13.371 -3.808 1.00 98.06 194 ARG A N 1
ATOM 1551 C CA . ARG 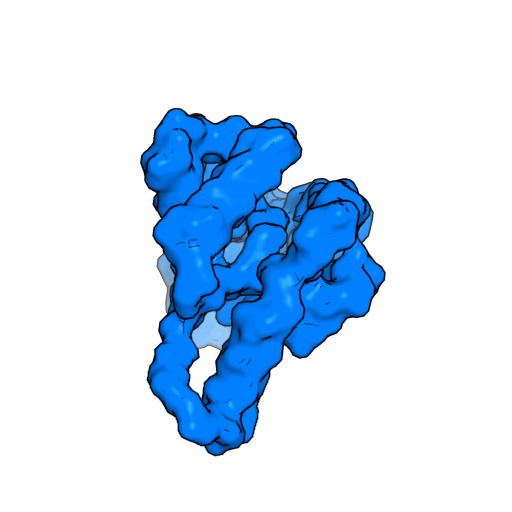A 1 194 ? 0.839 -14.427 -4.651 1.00 98.06 194 ARG A CA 1
ATOM 1552 C C . ARG A 1 194 ? 0.528 -13.939 -6.068 1.00 98.06 194 ARG A C 1
ATOM 1554 O O . ARG A 1 194 ? 0.570 -14.723 -7.011 1.00 98.06 194 ARG A O 1
ATOM 1561 N N . THR A 1 195 ? 0.182 -12.663 -6.206 1.00 97.94 195 THR A N 1
ATOM 1562 C CA . THR A 1 195 ? -0.197 -12.042 -7.480 1.00 97.94 195 THR A CA 1
ATOM 1563 C C . THR A 1 195 ? 1.014 -11.611 -8.306 1.00 97.94 195 THR A C 1
ATOM 1565 O O . THR A 1 195 ? 0.904 -11.522 -9.529 1.00 97.94 195 THR A O 1
ATOM 1568 N N . VAL A 1 196 ? 2.162 -11.370 -7.667 1.00 97.38 196 VAL A N 1
ATOM 1569 C CA . VAL A 1 196 ? 3.402 -10.900 -8.293 1.00 97.38 196 VAL A CA 1
ATOM 1570 C C . VAL A 1 196 ? 4.506 -11.961 -8.161 1.00 97.38 196 VAL A C 1
ATOM 1572 O O . VAL A 1 196 ? 5.290 -11.903 -7.216 1.00 97.38 196 VAL A O 1
ATOM 1575 N N . PRO A 1 197 ? 4.633 -12.932 -9.093 1.00 94.44 197 PRO A N 1
ATOM 1576 C CA . PRO A 1 197 ? 5.576 -14.048 -8.945 1.00 94.44 197 PRO A CA 1
ATOM 1577 C C . PRO A 1 197 ? 7.054 -13.646 -8.883 1.00 94.44 197 PRO A C 1
ATOM 1579 O O . PRO A 1 197 ? 7.863 -14.383 -8.333 1.00 94.44 197 PRO A O 1
ATOM 1582 N N . ALA A 1 198 ? 7.416 -12.493 -9.454 1.00 95.75 198 ALA A N 1
ATOM 1583 C CA . ALA A 1 198 ? 8.783 -11.963 -9.418 1.00 95.75 198 ALA A CA 1
ATOM 1584 C C . ALA A 1 198 ? 9.090 -11.146 -8.147 1.00 95.75 198 ALA A C 1
ATOM 1586 O O . ALA A 1 198 ? 10.168 -10.556 -8.043 1.00 95.75 198 ALA A O 1
ATOM 1587 N N . CYS A 1 199 ? 8.146 -11.070 -7.205 1.00 96.88 199 CYS A N 1
ATOM 1588 C CA . CYS A 1 199 ? 8.312 -10.335 -5.963 1.00 96.88 199 CYS A CA 1
ATOM 1589 C C . CYS A 1 199 ? 9.386 -10.988 -5.081 1.00 96.88 199 CYS A C 1
ATOM 1591 O O . CYS A 1 199 ? 9.295 -12.159 -4.724 1.00 96.88 199 CYS A O 1
ATOM 1593 N N . GLU A 1 200 ? 10.378 -10.197 -4.686 1.00 95.81 200 GLU A N 1
ATOM 1594 C CA . GLU A 1 200 ? 11.500 -10.590 -3.826 1.00 95.81 200 GLU A CA 1
ATOM 1595 C C . GLU A 1 200 ? 11.595 -9.723 -2.558 1.00 95.81 200 GLU A C 1
ATOM 1597 O O . GLU A 1 200 ? 12.410 -10.003 -1.683 1.00 95.81 200 GLU A O 1
ATOM 1602 N N . GLY A 1 201 ? 10.780 -8.670 -2.441 1.00 94.94 201 GLY A N 1
ATOM 1603 C CA . GLY A 1 201 ? 10.790 -7.764 -1.296 1.00 94.94 201 GLY A CA 1
ATOM 1604 C C . GLY A 1 201 ? 9.414 -7.212 -0.943 1.00 94.94 201 GLY A C 1
ATOM 1605 O O . GLY A 1 201 ? 8.490 -7.212 -1.754 1.00 94.94 201 GLY A O 1
ATOM 1606 N N . ILE A 1 202 ? 9.304 -6.695 0.276 1.00 96.38 202 ILE A N 1
ATOM 1607 C CA . ILE A 1 202 ? 8.137 -5.951 0.751 1.00 96.38 202 ILE A CA 1
ATOM 1608 C C . ILE A 1 202 ? 8.571 -4.585 1.284 1.00 96.38 202 ILE A C 1
ATOM 1610 O O . ILE A 1 202 ? 9.682 -4.452 1.800 1.00 96.38 202 ILE A O 1
ATOM 1614 N N . MET A 1 203 ? 7.691 -3.593 1.178 1.00 95.06 203 MET A N 1
ATOM 1615 C CA . MET A 1 203 ? 7.830 -2.279 1.813 1.00 95.06 203 MET A CA 1
ATOM 1616 C C . MET A 1 203 ? 6.623 -2.006 2.718 1.00 95.06 203 MET A C 1
ATOM 1618 O O . MET A 1 203 ? 5.495 -2.355 2.357 1.00 95.06 203 MET A O 1
ATOM 1622 N N . LEU A 1 204 ? 6.874 -1.400 3.881 1.00 90.81 204 LEU A N 1
ATOM 1623 C CA . LEU A 1 204 ? 5.888 -1.023 4.901 1.00 90.81 204 LEU A CA 1
ATOM 1624 C C . LEU A 1 204 ? 6.030 0.451 5.284 1.00 90.81 204 LEU A C 1
ATOM 1626 O O . LEU A 1 204 ? 7.193 0.914 5.315 1.00 90.81 204 LEU A O 1
#

Organism: NCBI:txid1454726

InterPro domains:
  IPR000257 Uroporphyrinogen decarboxylase (URO-D) [PF01208] (39-194)
  IPR038071 UROD/MetE-like superfamily [G3DSA:3.20.20.210] (4-204)
  IPR038071 UROD/MetE-like superfamily [SSF51726] (31-194)
  IPR052024 Methylcobamide/Methylated-thiol:CoM methyltransferase [PTHR47099] (8-194)

pLDDT: mean 95.25, std 5.49, range [62.28, 98.75]

Nearest PDB structures (foldseek):
  4ay7-assembly2_B  TM=7.769E-01  e=3.576E-06  Methanosarcina mazei
  4zr8-assembly1_A  TM=7.119E-01  e=3.011E-05  Acinetobacter baumannii AB5075
  8puo-assembly2_B  TM=4.726E-01  e=1.514E+00  Marinomonas sp. ef1
  6wgd-assembly2_B  TM=3.497E-01  e=8.511E-01  Bacillus licheniformis
  6pbz-assembly1_D  TM=1.927E-01  e=7.585E-01  Escherichia coli K-12